Protein AF-0000000086968572 (afdb_homodimer)

Structure (mmCIF, N/CA/C/O backbone):
data_AF-0000000086968572-model_v1
#
loop_
_entity.id
_entity.type
_entity.pdbx_description
1 polymer 'Sperm-associated antigen 16 protein-like'
#
loop_
_atom_site.group_PDB
_atom_site.id
_atom_site.type_symbol
_atom_site.label_atom_id
_atom_site.label_alt_id
_atom_site.label_comp_id
_atom_site.label_asym_id
_atom_site.label_entity_id
_atom_site.label_seq_id
_atom_site.pdbx_PDB_ins_code
_atom_site.Cartn_x
_atom_site.Cartn_y
_atom_site.Cartn_z
_atom_site.occupancy
_atom_site.B_iso_or_equiv
_atom_site.auth_seq_id
_atom_site.auth_comp_id
_atom_site.auth_asym_id
_atom_site.auth_atom_id
_atom_site.pdbx_PDB_model_num
ATOM 1 N N . MET A 1 1 ? -22.203 28.219 -21.016 1 19.56 1 MET A N 1
ATOM 2 C CA . MET A 1 1 ? -21 27.391 -20.875 1 19.56 1 MET A CA 1
ATOM 3 C C . MET A 1 1 ? -20.922 26.781 -19.469 1 19.56 1 MET A C 1
ATOM 5 O O . MET A 1 1 ? -20.672 27.5 -18.5 1 19.56 1 MET A O 1
ATOM 9 N N . ASP A 1 2 ? -21.812 25.859 -19.094 1 22.19 2 ASP A N 1
ATOM 10 C CA . ASP A 1 2 ? -22.328 25.438 -17.797 1 22.19 2 ASP A CA 1
ATOM 11 C C . ASP A 1 2 ? -21.297 24.625 -17.016 1 22.19 2 ASP A C 1
ATOM 13 O O . ASP A 1 2 ? -20.953 23.516 -17.422 1 22.19 2 ASP A O 1
ATOM 17 N N . GLU A 1 3 ? -20.125 25.141 -16.688 1 24.36 3 GLU A N 1
ATOM 18 C CA . GLU A 1 3 ? -18.922 24.703 -16.016 1 24.36 3 GLU A CA 1
ATOM 19 C C . GLU A 1 3 ? -19.234 23.969 -14.719 1 24.36 3 GLU A C 1
ATOM 21 O O . GLU A 1 3 ? -19.109 24.547 -13.633 1 24.36 3 GLU A O 1
ATOM 26 N N . THR A 1 4 ? -20.297 23.188 -14.75 1 26.45 4 THR A N 1
ATOM 27 C CA . THR A 1 4 ? -20.703 22.469 -13.547 1 26.45 4 THR A CA 1
ATOM 28 C C . THR A 1 4 ? -19.609 21.516 -13.086 1 26.45 4 THR A C 1
ATOM 30 O O . THR A 1 4 ? -19.375 20.469 -13.703 1 26.45 4 THR A O 1
ATOM 33 N N . SER A 1 5 ? -18.469 22 -12.875 1 25.83 5 SER A N 1
ATOM 34 C CA . SER A 1 5 ? -17.438 21.234 -12.195 1 25.83 5 SER A CA 1
ATOM 35 C C . SER A 1 5 ? -18.016 20.469 -11 1 25.83 5 SER A C 1
ATOM 37 O O . SER A 1 5 ? -18.516 21.078 -10.055 1 25.83 5 SER A O 1
ATOM 39 N N . LYS A 1 6 ? -18.797 19.531 -11.359 1 28.5 6 LYS A N 1
ATOM 40 C CA . LYS A 1 6 ? -19.328 18.656 -10.32 1 28.5 6 LYS A CA 1
ATOM 41 C C . LYS A 1 6 ? -18.266 18.312 -9.289 1 28.5 6 LYS A C 1
ATOM 43 O O . LYS A 1 6 ? -17.359 17.516 -9.57 1 28.5 6 LYS A O 1
ATOM 48 N N . VAL A 1 7 ? -17.672 19.312 -8.781 1 30.95 7 VAL A N 1
ATOM 49 C CA . VAL A 1 7 ? -16.875 19.188 -7.574 1 30.95 7 VAL A CA 1
ATOM 50 C C . VAL A 1 7 ? -17.547 18.203 -6.617 1 30.95 7 VAL A C 1
ATOM 52 O O . VAL A 1 7 ? -18.719 18.359 -6.277 1 30.95 7 VAL A O 1
ATOM 55 N N . TRP A 1 8 ? -17.359 16.984 -6.879 1 36.44 8 TRP A N 1
ATOM 56 C CA . TRP A 1 8 ? -17.719 15.953 -5.906 1 36.44 8 TRP A CA 1
ATOM 57 C C . TRP A 1 8 ? -17.766 16.531 -4.496 1 36.44 8 TRP A C 1
ATOM 59 O O . TRP A 1 8 ? -16.797 17.141 -4.035 1 36.44 8 TRP A O 1
ATOM 69 N N . ASP A 1 9 ? -18.766 17.062 -4.109 1 38.84 9 ASP A N 1
ATOM 70 C CA . ASP A 1 9 ? -18.953 17.75 -2.836 1 38.84 9 ASP A CA 1
ATOM 71 C C . ASP A 1 9 ? -18.594 16.828 -1.665 1 38.84 9 ASP A C 1
ATOM 73 O O . ASP A 1 9 ? -19.422 16.031 -1.215 1 38.84 9 ASP A O 1
ATOM 77 N N . LEU A 1 10 ? -17.375 16.047 -1.667 1 48.03 10 LEU A N 1
ATOM 78 C CA . LEU A 1 10 ? -16.953 15.5 -0.382 1 48.03 10 LEU A CA 1
ATOM 79 C C . LEU A 1 10 ? -17.578 16.281 0.771 1 48.03 10 LEU A C 1
ATOM 81 O O . LEU A 1 10 ? -17.391 15.93 1.938 1 48.03 10 LEU A O 1
ATOM 85 N N . ASN A 1 11 ? -18.297 17.312 0.431 1 47.56 11 ASN A N 1
ATOM 86 C CA . ASN A 1 11 ? -18.984 18.172 1.383 1 47.56 11 ASN A CA 1
ATOM 87 C C . ASN A 1 11 ? -20.172 17.453 2.025 1 47.56 11 ASN A C 1
ATOM 89 O O . ASN A 1 11 ? -20.641 17.844 3.098 1 47.56 11 ASN A O 1
ATOM 93 N N . SER A 1 12 ? -20.625 16.375 1.179 1 51.5 12 SER A N 1
ATOM 94 C CA . SER A 1 12 ? -21.797 15.828 1.854 1 51.5 12 SER A CA 1
ATOM 95 C C . SER A 1 12 ? -21.391 14.891 2.992 1 51.5 12 SER A C 1
ATOM 97 O O . SER A 1 12 ? -22.188 14.609 3.883 1 51.5 12 SER A O 1
ATOM 99 N N . GLU A 1 13 ? -20.125 14.625 3.191 1 60.59 13 GLU A N 1
ATOM 100 C CA . GLU A 1 13 ? -19.609 13.766 4.25 1 60.59 13 GLU A CA 1
ATOM 101 C C . GLU A 1 13 ? -20.391 12.461 4.328 1 60.59 13 GLU A C 1
ATOM 103 O O . GLU A 1 13 ? -20.484 11.844 5.391 1 60.59 13 GLU A O 1
ATOM 108 N N . ARG A 1 14 ? -21.125 12.086 3.012 1 69.5 14 ARG A N 1
ATOM 109 C CA . ARG A 1 14 ? -22 10.922 3.115 1 69.5 14 ARG A CA 1
ATOM 110 C C . ARG A 1 14 ? -21.391 9.719 2.4 1 69.5 14 ARG A C 1
ATOM 112 O O . ARG A 1 14 ? -20.703 9.867 1.388 1 69.5 14 ARG A O 1
ATOM 119 N N . CYS A 1 15 ? -21.578 8.562 2.971 1 76.44 15 CYS A N 1
ATOM 120 C CA . CYS A 1 15 ? -21.25 7.277 2.371 1 76.44 15 CYS A CA 1
ATOM 121 C C . CYS A 1 15 ? -22.234 6.922 1.261 1 76.44 15 CYS A C 1
ATOM 123 O O . CYS A 1 15 ? -23.422 6.762 1.512 1 76.44 15 CYS A O 1
ATOM 125 N N . ARG A 1 16 ? -21.719 6.848 -0.028 1 77 16 ARG A N 1
ATOM 126 C CA . ARG A 1 16 ? -22.594 6.535 -1.16 1 77 16 ARG A CA 1
ATOM 127 C C . ARG A 1 16 ? -22.922 5.047 -1.2 1 77 16 ARG A C 1
ATOM 129 O O . ARG A 1 16 ? -24.094 4.672 -1.359 1 77 16 ARG A O 1
ATOM 136 N N . TYR A 1 17 ? -21.922 4.215 -1.126 1 81.12 17 TYR A N 1
ATOM 137 C CA . TYR A 1 17 ? -22.125 2.771 -1.177 1 81.12 17 TYR A CA 1
ATOM 138 C C . TYR A 1 17 ? -21.281 2.068 -0.117 1 81.12 17 TYR A C 1
ATOM 140 O O . TYR A 1 17 ? -20.188 2.52 0.212 1 81.12 17 TYR A O 1
ATOM 148 N N . THR A 1 18 ? -21.875 1.126 0.465 1 79.62 18 THR A N 1
ATOM 149 C CA . THR A 1 18 ? -21.141 0.123 1.217 1 79.62 18 THR A CA 1
ATOM 150 C C . THR A 1 18 ? -21.125 -1.209 0.471 1 79.62 18 THR A C 1
ATOM 152 O O . THR A 1 18 ? -22.172 -1.802 0.225 1 79.62 18 THR A O 1
ATOM 155 N N . LEU A 1 19 ? -20 -1.512 0.036 1 79.19 19 LEU A N 1
ATOM 156 C CA . LEU A 1 19 ? -19.812 -2.777 -0.666 1 79.19 19 LEU A CA 1
ATOM 157 C C . LEU A 1 19 ? -19.531 -3.908 0.318 1 79.19 19 LEU A C 1
ATOM 159 O O . LEU A 1 19 ? -18.5 -3.908 0.991 1 79.19 19 LEU A O 1
ATOM 163 N N . ARG A 1 20 ? -20.5 -4.777 0.303 1 80.56 20 ARG A N 1
ATOM 164 C CA . ARG A 1 20 ? -20.453 -5.93 1.201 1 80.56 20 ARG A CA 1
ATOM 165 C C . ARG A 1 20 ? -20.172 -7.211 0.428 1 80.56 20 ARG A C 1
ATOM 167 O O . ARG A 1 20 ? -20.688 -7.402 -0.676 1 80.56 20 ARG A O 1
ATOM 174 N N . GLY A 1 21 ? -19.219 -7.941 0.97 1 80.88 21 GLY A N 1
ATOM 175 C CA . GLY A 1 21 ? -18.906 -9.211 0.335 1 80.88 21 GLY A CA 1
ATOM 176 C C . GLY A 1 21 ? -17.828 -10 1.066 1 80.88 21 GLY A C 1
ATOM 177 O O . GLY A 1 21 ? -17.969 -11.203 1.28 1 80.88 21 GLY A O 1
ATOM 178 N N . HIS A 1 22 ? -16.844 -9.305 1.405 1 88.56 22 HIS A N 1
ATOM 179 C CA . HIS A 1 22 ? -15.812 -9.984 2.184 1 88.56 22 HIS A CA 1
ATOM 180 C C . HIS A 1 22 ? -16.328 -10.383 3.559 1 88.56 22 HIS A C 1
ATOM 182 O O . HIS A 1 22 ? -17.141 -9.664 4.156 1 88.56 22 HIS A O 1
ATOM 188 N N . LYS A 1 23 ? -15.875 -11.469 4.07 1 93.25 23 LYS A N 1
ATOM 189 C CA . LYS A 1 23 ? -16.344 -12 5.348 1 93.25 23 LYS A CA 1
ATOM 190 C C . LYS A 1 23 ? -15.336 -11.75 6.457 1 93.25 23 LYS A C 1
ATOM 192 O O . LYS A 1 23 ? -15.508 -12.211 7.582 1 93.25 23 LYS A O 1
ATOM 197 N N . ASP A 1 24 ? -14.312 -11.141 6.133 1 95.94 24 ASP A N 1
ATOM 198 C CA . ASP A 1 24 ? -13.25 -10.766 7.059 1 95.94 24 ASP A CA 1
ATOM 199 C C . ASP A 1 24 ? -12.555 -9.484 6.602 1 95.94 24 ASP A C 1
ATOM 201 O O . ASP A 1 24 ? -13.008 -8.82 5.664 1 95.94 24 ASP A O 1
ATOM 205 N N . SER A 1 25 ? -11.531 -9.062 7.25 1 95.62 25 SER A N 1
ATOM 206 C CA . SER A 1 25 ? -10.844 -7.793 7.023 1 95.62 25 SER A CA 1
ATOM 207 C C . SER A 1 25 ? -10.406 -7.652 5.566 1 95.62 25 SER A C 1
ATOM 209 O O . SER A 1 25 ? -9.969 -8.625 4.949 1 95.62 25 SER A O 1
ATOM 211 N N . VAL A 1 26 ? -10.562 -6.414 5.039 1 95.81 26 VAL A N 1
ATOM 212 C CA . VAL A 1 26 ? -9.977 -6.047 3.754 1 95.81 26 VAL A CA 1
ATOM 213 C C . VAL A 1 26 ? -8.508 -5.68 3.941 1 95.81 26 VAL A C 1
ATOM 215 O O . VAL A 1 26 ? -8.18 -4.777 4.715 1 95.81 26 VAL A O 1
ATOM 218 N N . ASN A 1 27 ? -7.613 -6.344 3.193 1 96.12 27 ASN A N 1
ATOM 219 C CA . ASN A 1 27 ? -6.184 -6.172 3.443 1 96.12 27 ASN A CA 1
ATOM 220 C C . ASN A 1 27 ? -5.535 -5.285 2.387 1 96.12 27 ASN A C 1
ATOM 222 O O . ASN A 1 27 ? -4.488 -4.68 2.635 1 96.12 27 ASN A O 1
ATOM 226 N N . SER A 1 28 ? -6.078 -5.234 1.236 1 95.31 28 SER A N 1
ATOM 227 C CA . SER A 1 28 ? -5.559 -4.344 0.2 1 95.31 28 SER A CA 1
ATOM 228 C C . SER A 1 28 ? -6.672 -3.873 -0.73 1 95.31 28 SER A C 1
ATOM 230 O O . SER A 1 28 ? -7.664 -4.578 -0.929 1 95.31 28 SER A O 1
ATOM 232 N N . ILE A 1 29 ? -6.551 -2.674 -1.286 1 94.31 29 ILE A N 1
ATOM 233 C CA . ILE A 1 29 ? -7.457 -2.07 -2.256 1 94.31 29 ILE A CA 1
ATOM 234 C C . ILE A 1 29 ? -6.652 -1.379 -3.355 1 94.31 29 ILE A C 1
ATOM 236 O O . ILE A 1 29 ? -5.633 -0.742 -3.08 1 94.31 29 ILE A O 1
ATOM 240 N N . GLU A 1 30 ? -7.109 -1.512 -4.492 1 93.25 30 GLU A N 1
ATOM 241 C CA . GLU A 1 30 ? -6.492 -0.787 -5.598 1 93.25 30 GLU A CA 1
ATOM 242 C C . GLU A 1 30 ? -7.492 -0.535 -6.723 1 93.25 30 GLU A C 1
ATOM 244 O O . GLU A 1 30 ? -8.32 -1.396 -7.027 1 93.25 30 GLU A O 1
ATOM 249 N N . PHE A 1 31 ? -7.375 0.623 -7.363 1 88.62 31 PHE A N 1
ATOM 250 C CA . PHE A 1 31 ? -8.125 0.879 -8.586 1 88.62 31 PHE A CA 1
ATOM 251 C C . PHE A 1 31 ? -7.398 0.31 -9.797 1 88.62 31 PHE A C 1
ATOM 253 O O . PHE A 1 31 ? -6.176 0.421 -9.898 1 88.62 31 PHE A O 1
ATOM 260 N N . PHE A 1 32 ? -8.188 -0.249 -10.609 1 88.12 32 PHE A N 1
ATOM 261 C CA . PHE A 1 32 ? -7.637 -0.386 -11.953 1 88.12 32 PHE A CA 1
ATOM 262 C C . PHE A 1 32 ? -7.535 0.972 -12.633 1 88.12 32 PHE A C 1
ATOM 264 O O . PHE A 1 32 ? -8.484 1.752 -12.625 1 88.12 32 PHE A O 1
ATOM 271 N N . PRO A 1 33 ? -6.332 1.258 -13.172 1 78.62 33 PRO A N 1
ATOM 272 C CA . PRO A 1 33 ? -6.129 2.6 -13.719 1 78.62 33 PRO A CA 1
ATOM 273 C C . PRO A 1 33 ? -7.195 2.986 -14.742 1 78.62 33 PRO A C 1
ATOM 275 O O . PRO A 1 33 ? -7.547 2.184 -15.609 1 78.62 33 PRO A O 1
ATOM 278 N N . TYR A 1 34 ? -7.676 4.195 -14.57 1 81.62 34 TYR A N 1
ATOM 279 C CA . TYR A 1 34 ? -8.602 4.867 -15.469 1 81.62 34 TYR A CA 1
ATOM 280 C C . TYR A 1 34 ? -9.906 4.086 -15.594 1 81.62 34 TYR A C 1
ATOM 282 O O . TYR A 1 34 ? -10.5 4.023 -16.672 1 81.62 34 TYR A O 1
ATOM 290 N N . SER A 1 35 ? -10.195 3.363 -14.68 1 85.19 35 SER A N 1
ATOM 291 C CA . SER A 1 35 ? -11.445 2.609 -14.625 1 85.19 35 SER A CA 1
ATOM 292 C C . SER A 1 35 ? -12.172 2.83 -13.305 1 85.19 35 SER A C 1
ATOM 294 O O . SER A 1 35 ? -11.695 3.584 -12.445 1 85.19 35 SER A O 1
ATOM 296 N N . ASN A 1 36 ? -13.359 2.256 -13.211 1 87.44 36 ASN A N 1
ATOM 297 C CA . ASN A 1 36 ? -14.125 2.293 -11.969 1 87.44 36 ASN A CA 1
ATOM 298 C C . ASN A 1 36 ? -14.109 0.943 -11.258 1 87.44 36 ASN A C 1
ATOM 300 O O . ASN A 1 36 ? -14.992 0.653 -10.453 1 87.44 36 ASN A O 1
ATOM 304 N N . ILE A 1 37 ? -13.133 0.173 -11.625 1 92.06 37 ILE A N 1
ATOM 305 C CA . ILE A 1 37 ? -13.023 -1.162 -11.047 1 92.06 37 ILE A CA 1
ATOM 306 C C . ILE A 1 37 ? -12.039 -1.14 -9.875 1 92.06 37 ILE A C 1
ATOM 308 O O . ILE A 1 37 ? -10.945 -0.579 -9.984 1 92.06 37 ILE A O 1
ATOM 312 N N . ILE A 1 38 ? -12.484 -1.74 -8.781 1 93.06 38 ILE A N 1
ATOM 313 C CA . ILE A 1 38 ? -11.68 -1.836 -7.57 1 93.06 38 ILE A CA 1
ATOM 314 C C . ILE A 1 38 ? -11.328 -3.297 -7.301 1 93.06 38 ILE A C 1
ATOM 316 O O . ILE A 1 38 ? -12.188 -4.176 -7.379 1 93.06 38 ILE A O 1
ATOM 320 N N . LEU A 1 39 ? -10.07 -3.527 -7.051 1 95.81 39 LEU A N 1
ATOM 321 C CA . LEU A 1 39 ? -9.609 -4.836 -6.602 1 95.81 39 LEU A CA 1
ATOM 322 C C . LEU A 1 39 ? -9.344 -4.84 -5.102 1 95.81 39 LEU A C 1
ATOM 324 O O . LEU A 1 39 ? -8.703 -3.924 -4.574 1 95.81 39 LEU A O 1
ATOM 328 N N . THR A 1 40 ? -9.875 -5.832 -4.43 1 96.44 40 THR A N 1
ATOM 329 C CA . THR A 1 40 ? -9.617 -5.973 -3 1 96.44 40 THR A CA 1
ATOM 330 C C . THR A 1 40 ? -9.133 -7.379 -2.67 1 96.44 40 THR A C 1
ATOM 332 O O . THR A 1 40 ? -9.492 -8.344 -3.35 1 96.44 40 THR A O 1
ATOM 335 N N . SER A 1 41 ? -8.297 -7.492 -1.714 1 97.56 41 SER A N 1
ATOM 336 C CA . SER A 1 41 ? -7.934 -8.758 -1.078 1 97.56 41 SER A CA 1
ATOM 337 C C . SER A 1 41 ? -8.383 -8.789 0.378 1 97.56 41 SER A C 1
ATOM 339 O O . SER A 1 41 ? -8.5 -7.742 1.022 1 97.56 41 SER A O 1
ATOM 341 N N . SER A 1 42 ? -8.57 -10.008 0.9 1 97.44 42 SER A N 1
ATOM 342 C CA . SER A 1 42 ? -9.18 -10.086 2.227 1 97.44 42 SER A CA 1
ATOM 343 C C . SER A 1 42 ? -8.625 -11.266 3.018 1 97.44 42 SER A C 1
ATOM 345 O O . SER A 1 42 ? -8.141 -12.242 2.436 1 97.44 42 SER A O 1
ATOM 347 N N . ALA A 1 43 ? -8.812 -11.109 4.305 1 97.81 43 ALA A N 1
ATOM 348 C CA . ALA A 1 43 ? -8.469 -12.188 5.227 1 97.81 43 ALA A CA 1
ATOM 349 C C . ALA A 1 43 ? -9.43 -13.367 5.078 1 97.81 43 ALA A C 1
ATOM 351 O O . ALA A 1 43 ? -9.172 -14.461 5.586 1 97.81 43 ALA A O 1
ATOM 352 N N . ASP A 1 44 ? -10.477 -13.203 4.355 1 96.94 44 ASP A N 1
ATOM 353 C CA . ASP A 1 44 ? -11.43 -14.289 4.152 1 96.94 44 ASP A CA 1
ATOM 354 C C . ASP A 1 44 ? -10.977 -15.219 3.025 1 96.94 44 ASP A C 1
ATOM 356 O O . ASP A 1 44 ? -11.75 -16.047 2.547 1 96.94 44 ASP A O 1
ATOM 360 N N . LYS A 1 45 ? -9.836 -14.977 2.541 1 97.56 45 LYS A N 1
ATOM 361 C CA . LYS A 1 45 ? -9.156 -15.852 1.589 1 97.56 45 LYS A CA 1
ATOM 362 C C . LYS A 1 45 ? -9.602 -15.562 0.159 1 97.56 45 LYS A C 1
ATOM 364 O O . LYS A 1 45 ? -9.312 -16.328 -0.758 1 97.56 45 LYS A O 1
ATOM 369 N N . THR A 1 46 ? -10.297 -14.43 -0.02 1 96.44 46 THR A N 1
ATOM 370 C CA . THR A 1 46 ? -10.797 -14.156 -1.362 1 96.44 46 THR A CA 1
ATOM 371 C C . THR A 1 46 ? -10.273 -12.812 -1.869 1 96.44 46 THR A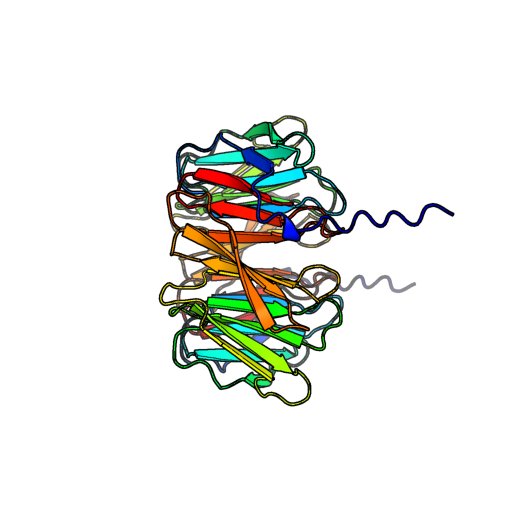 C 1
ATOM 373 O O . THR A 1 46 ? -9.781 -12 -1.087 1 96.44 46 THR A O 1
ATOM 376 N N . LEU A 1 47 ? -10.336 -12.695 -3.182 1 97.31 47 LEU A N 1
ATOM 377 C CA . LEU A 1 47 ? -10.258 -11.414 -3.873 1 97.31 47 LEU A CA 1
ATOM 378 C C . LEU A 1 47 ? -11.609 -11.047 -4.48 1 97.31 47 LEU A C 1
ATOM 380 O O . LEU A 1 47 ? -12.398 -11.922 -4.82 1 97.31 47 LEU A O 1
ATOM 384 N N . SER A 1 48 ? -11.789 -9.773 -4.668 1 96.19 48 SER A N 1
ATOM 385 C CA . SER A 1 48 ? -13.016 -9.352 -5.328 1 96.19 48 SER A CA 1
ATOM 386 C C . SER A 1 48 ? -12.773 -8.148 -6.23 1 96.19 48 SER A C 1
ATOM 388 O O . SER A 1 48 ? -11.938 -7.297 -5.926 1 96.19 48 SER A O 1
ATOM 390 N N . LEU A 1 49 ? -13.492 -8.133 -7.293 1 95.25 49 LEU A N 1
ATOM 391 C CA . LEU A 1 49 ? -13.625 -6.965 -8.156 1 95.25 49 LEU A CA 1
ATOM 392 C C . LEU A 1 49 ? -14.961 -6.266 -7.918 1 95.25 49 LEU A C 1
ATOM 394 O O . LEU A 1 49 ? -16.016 -6.91 -7.891 1 95.25 49 LEU A O 1
ATOM 398 N N . TRP A 1 50 ? -14.844 -4.965 -7.801 1 92.75 50 TRP A N 1
ATOM 399 C CA . TRP A 1 50 ? -16.031 -4.152 -7.547 1 92.75 50 TRP A CA 1
ATOM 400 C C . TRP A 1 50 ? -16.172 -3.053 -8.594 1 92.75 50 TRP A C 1
ATOM 402 O O . TRP A 1 50 ? -15.172 -2.525 -9.094 1 92.75 50 TRP A O 1
ATOM 412 N N . ASP A 1 51 ? -17.406 -2.715 -8.922 1 90 51 ASP A N 1
ATOM 413 C CA . ASP A 1 51 ? -17.703 -1.54 -9.734 1 90 51 ASP A CA 1
ATOM 414 C C . ASP A 1 51 ? -18.078 -0.348 -8.859 1 90 51 ASP A C 1
ATOM 416 O O . ASP A 1 51 ? -19.156 -0.336 -8.242 1 90 51 ASP A O 1
ATOM 420 N N . ALA A 1 52 ? -17.266 0.637 -8.82 1 85.75 52 ALA A N 1
ATOM 421 C CA . ALA A 1 52 ? -17.438 1.777 -7.926 1 85.75 52 ALA A CA 1
ATOM 422 C C . ALA A 1 52 ? -18.656 2.611 -8.328 1 85.75 52 ALA A C 1
ATOM 424 O O . ALA A 1 52 ? -19.203 3.355 -7.512 1 85.75 52 ALA A O 1
ATOM 425 N N . ARG A 1 53 ? -19.078 2.551 -9.578 1 83.12 53 ARG A N 1
ATOM 426 C CA . ARG A 1 53 ? -20.203 3.334 -10.062 1 83.12 53 ARG A CA 1
ATOM 427 C C . ARG A 1 53 ? -21.531 2.762 -9.547 1 83.12 53 ARG A C 1
ATOM 429 O O . ARG A 1 53 ? -22.438 3.51 -9.211 1 83.12 53 ARG A O 1
ATOM 436 N N . THR A 1 54 ? -21.531 1.445 -9.445 1 84.88 54 THR A N 1
ATOM 437 C CA . THR A 1 54 ? -22.797 0.795 -9.078 1 84.88 54 THR A CA 1
ATOM 438 C C . THR A 1 54 ? -22.75 0.319 -7.633 1 84.88 54 THR A C 1
ATOM 440 O O . THR A 1 54 ? -23.797 0.024 -7.043 1 84.88 54 THR A O 1
ATOM 443 N N . GLY A 1 55 ? -21.562 0.193 -7.098 1 82.81 55 GLY A N 1
ATOM 444 C CA . GLY A 1 55 ? -21.422 -0.327 -5.746 1 82.81 55 GLY A CA 1
ATOM 445 C C . GLY A 1 55 ? -21.641 -1.827 -5.66 1 82.81 55 GLY A C 1
ATOM 446 O O . GLY A 1 55 ? -21.953 -2.352 -4.59 1 82.81 55 GLY A O 1
ATOM 447 N N . LEU A 1 56 ? -21.438 -2.484 -6.75 1 87.44 56 LEU A N 1
ATOM 448 C CA . LEU A 1 56 ? -21.688 -3.92 -6.773 1 87.44 56 LEU A CA 1
ATOM 449 C C . LEU A 1 56 ? -20.391 -4.695 -6.953 1 87.44 56 LEU A C 1
ATOM 451 O O . LEU A 1 56 ? -19.453 -4.203 -7.578 1 87.44 56 LEU A O 1
ATOM 455 N N . CYS A 1 57 ? -20.438 -5.871 -6.359 1 90.5 57 CYS A N 1
ATOM 456 C CA . CYS A 1 57 ? -19.344 -6.809 -6.594 1 90.5 57 CYS A CA 1
ATOM 457 C C . CYS A 1 57 ? -19.469 -7.445 -7.973 1 90.5 57 CYS A C 1
ATOM 459 O O . CYS A 1 57 ? -20.484 -8.078 -8.281 1 90.5 57 CYS A O 1
ATOM 461 N N . ALA A 1 58 ? -18.5 -7.25 -8.781 1 91.69 58 ALA A N 1
ATOM 462 C CA . ALA A 1 58 ? -18.531 -7.785 -10.141 1 91.69 58 ALA A CA 1
ATOM 463 C C . ALA A 1 58 ? -18.078 -9.242 -10.164 1 91.69 58 ALA A C 1
ATOM 465 O O . ALA A 1 58 ? -18.594 -10.047 -10.938 1 91.69 58 ALA A O 1
ATOM 466 N N . GLN A 1 59 ? -17.109 -9.578 -9.391 1 94.06 59 GLN A N 1
ATOM 467 C CA . GLN A 1 59 ? -16.516 -10.914 -9.406 1 94.06 59 GLN A CA 1
ATOM 468 C C . GLN A 1 59 ? -15.75 -11.188 -8.109 1 94.06 59 GLN A C 1
ATOM 470 O O . GLN A 1 59 ? -15.117 -10.289 -7.555 1 94.06 59 GLN A O 1
ATOM 475 N N . THR A 1 60 ? -15.836 -12.406 -7.652 1 94.69 60 THR A N 1
ATOM 476 C CA . THR A 1 60 ? -15.031 -12.859 -6.527 1 94.69 60 THR A CA 1
ATOM 477 C C . THR A 1 60 ? -14.164 -14.055 -6.93 1 94.69 60 THR A C 1
ATOM 479 O O . THR A 1 60 ? -14.625 -14.953 -7.633 1 94.69 60 THR A O 1
ATOM 482 N N . PHE A 1 61 ? -12.961 -14.055 -6.52 1 96.12 61 PHE A N 1
ATOM 483 C CA . PHE A 1 61 ? -12 -15.109 -6.828 1 96.12 61 PHE A CA 1
ATOM 484 C C . PHE A 1 61 ? -11.773 -16 -5.613 1 96.12 61 PHE A C 1
ATOM 486 O O . PHE A 1 61 ? -11.297 -15.539 -4.574 1 96.12 61 PHE A O 1
ATOM 493 N N . TYR A 1 62 ? -12.008 -17.266 -5.863 1 95.31 62 TYR A N 1
ATOM 494 C CA . TYR A 1 62 ? -11.797 -18.281 -4.836 1 95.31 62 TYR A CA 1
ATOM 495 C C . TYR A 1 62 ? -10.602 -19.172 -5.176 1 95.31 62 TYR A C 1
ATOM 497 O O . TYR A 1 62 ? -10.398 -19.531 -6.336 1 95.31 62 TYR A O 1
ATOM 505 N N . GLY A 1 63 ? -9.82 -19.438 -4.125 1 94.62 63 GLY A N 1
ATOM 506 C CA . GLY A 1 63 ? -8.711 -20.344 -4.406 1 94.62 63 GLY A CA 1
ATOM 507 C C . GLY A 1 63 ? -7.66 -20.359 -3.316 1 94.62 63 GLY A C 1
ATOM 508 O O . GLY A 1 63 ? -7.074 -21.406 -3.027 1 94.62 63 GLY A O 1
ATOM 509 N N . HIS A 1 64 ? -7.383 -19.188 -2.744 1 96.94 64 HIS A N 1
ATOM 510 C CA . HIS A 1 64 ? -6.461 -19.172 -1.617 1 96.94 64 HIS A CA 1
ATOM 511 C C . HIS A 1 64 ? -7.012 -19.953 -0.434 1 96.94 64 HIS A C 1
ATOM 513 O O . HIS A 1 64 ? -8.219 -19.922 -0.174 1 96.94 64 HIS A O 1
ATOM 519 N N . LEU A 1 65 ? -6.199 -20.625 0.282 1 96.56 65 LEU A N 1
ATOM 520 C CA . LEU A 1 65 ? -6.602 -21.406 1.447 1 96.56 65 LEU A CA 1
ATOM 521 C C . LEU A 1 65 ? -6.293 -20.656 2.738 1 96.56 65 LEU A C 1
ATOM 523 O O . LEU A 1 65 ? -6.684 -21.094 3.824 1 96.56 65 LEU A O 1
ATOM 527 N N . HIS A 1 66 ? -5.594 -19.562 2.625 1 97.75 66 HIS A N 1
ATOM 528 C CA . HIS A 1 66 ? -5.242 -18.719 3.754 1 97.75 66 HIS A CA 1
ATOM 529 C C . HIS A 1 66 ? -5.512 -17.25 3.439 1 97.75 66 HIS A C 1
ATOM 531 O O . HIS A 1 66 ? -5.938 -16.906 2.33 1 97.75 66 HIS A O 1
ATOM 537 N N . SER A 1 67 ? -5.355 -16.422 4.465 1 98.06 67 SER A N 1
ATOM 538 C CA . SER A 1 67 ? -5.621 -15 4.328 1 98.06 67 SER A CA 1
ATOM 539 C C . SER A 1 67 ? -4.848 -14.398 3.158 1 98.06 67 SER A C 1
ATOM 541 O O . SER A 1 67 ? -3.631 -14.57 3.059 1 98.06 67 SER A O 1
ATOM 543 N N . CYS A 1 68 ? -5.574 -13.656 2.305 1 98.12 68 CYS A N 1
ATOM 544 C CA . CYS A 1 68 ? -4.922 -12.922 1.226 1 98.12 68 CYS A CA 1
ATOM 545 C C . CYS A 1 68 ? -4.375 -11.586 1.724 1 98.12 68 CYS A C 1
ATOM 547 O O . CYS A 1 68 ? -5.133 -10.75 2.215 1 98.12 68 CYS A O 1
ATOM 549 N N . ASN A 1 69 ? -3.1 -11.406 1.541 1 98.06 69 ASN A N 1
ATOM 550 C CA . ASN A 1 69 ? -2.465 -10.219 2.098 1 98.06 69 ASN A CA 1
ATOM 551 C C . ASN A 1 69 ? -2.439 -9.07 1.09 1 98.06 69 ASN A C 1
ATOM 553 O O . ASN A 1 69 ? -2.572 -7.906 1.466 1 98.06 69 ASN A O 1
ATOM 557 N N . HIS A 1 70 ? -2.248 -9.43 -0.125 1 98.25 70 HIS A N 1
ATOM 558 C CA . HIS A 1 70 ? -2.129 -8.375 -1.133 1 98.25 70 HIS A CA 1
ATOM 559 C C . HIS A 1 70 ? -2.465 -8.906 -2.521 1 98.25 70 HIS A C 1
ATOM 561 O O . HIS A 1 70 ? -2.24 -10.086 -2.812 1 98.25 70 HIS A O 1
ATOM 567 N N . ALA A 1 71 ? -2.979 -8.047 -3.363 1 98.06 71 ALA A N 1
ATOM 568 C CA . ALA A 1 71 ? -3.256 -8.336 -4.77 1 98.06 71 ALA A CA 1
ATOM 569 C C . ALA A 1 71 ? -3.1 -7.09 -5.629 1 98.06 71 ALA A C 1
ATOM 571 O O . ALA A 1 71 ? -3.336 -5.973 -5.16 1 98.06 71 ALA A O 1
ATOM 572 N N . THR A 1 72 ? -2.695 -7.309 -6.82 1 97.5 72 THR A N 1
ATOM 573 C CA . THR A 1 72 ? -2.564 -6.18 -7.73 1 97.5 72 THR A CA 1
ATOM 574 C C . THR A 1 72 ? -2.779 -6.621 -9.18 1 97.5 72 THR A C 1
ATOM 576 O O . THR A 1 72 ? -2.639 -7.801 -9.5 1 97.5 72 THR A O 1
ATOM 579 N N . PHE A 1 73 ? -3.039 -5.617 -10.023 1 95.94 73 PHE A N 1
ATOM 580 C CA . PHE A 1 73 ? -3.207 -5.828 -11.461 1 95.94 73 PHE A CA 1
ATOM 581 C C . PHE A 1 73 ? -1.869 -5.719 -12.18 1 95.94 73 PHE A C 1
ATOM 583 O O . PHE A 1 73 ? -1.002 -4.941 -11.773 1 95.94 73 PHE A O 1
ATOM 590 N N . ASN A 1 74 ? -1.852 -6.465 -13.273 1 94.94 74 ASN A N 1
ATOM 591 C CA . ASN A 1 74 ? -0.825 -6.055 -14.227 1 94.94 74 ASN A CA 1
ATOM 592 C C . ASN A 1 74 ? -1.261 -4.828 -15.023 1 94.94 74 ASN A C 1
ATOM 594 O O . ASN A 1 74 ? -2.418 -4.414 -14.945 1 94.94 74 ASN A O 1
ATOM 598 N N . MET A 1 75 ? -0.351 -4.266 -15.75 1 91.38 75 MET A N 1
ATOM 599 C CA . MET A 1 75 ? -0.617 -3.008 -16.438 1 91.38 75 MET A CA 1
ATOM 600 C C . MET A 1 75 ? -1.707 -3.182 -17.484 1 91.38 75 MET A C 1
ATOM 602 O O . MET A 1 75 ? -2.51 -2.273 -17.719 1 91.38 75 MET A O 1
ATOM 606 N N . LYS A 1 76 ? -1.776 -4.324 -18.109 1 91.81 76 LYS A N 1
ATOM 607 C CA . LYS A 1 76 ? -2.762 -4.602 -19.156 1 91.81 76 LYS A CA 1
ATOM 608 C C . LYS A 1 76 ? -4.16 -4.746 -18.562 1 91.81 76 LYS A C 1
ATOM 610 O O . LYS A 1 76 ? -5.156 -4.605 -19.281 1 91.81 76 LYS A O 1
ATOM 615 N N . GLY A 1 77 ? -4.242 -5.109 -17.391 1 92.75 77 GLY A N 1
ATOM 616 C CA . GLY A 1 77 ? -5.52 -5.211 -16.703 1 92.75 77 GLY A CA 1
ATOM 617 C C . GLY A 1 77 ? -6.227 -6.535 -16.953 1 92.75 77 GLY A C 1
ATOM 618 O O . GLY A 1 77 ? -7.434 -6.648 -16.734 1 92.75 77 GLY A O 1
ATOM 619 N N . ASP A 1 78 ? -5.516 -7.477 -17.391 1 93.69 78 ASP A N 1
ATOM 620 C CA . ASP A 1 78 ? -6.16 -8.75 -17.703 1 93.69 78 ASP A CA 1
ATOM 621 C C . ASP A 1 78 ? -5.738 -9.828 -16.719 1 93.69 78 ASP A C 1
ATOM 623 O O . ASP A 1 78 ? -6.281 -10.938 -16.734 1 93.69 78 ASP A O 1
ATOM 627 N N . THR A 1 79 ? -4.711 -9.562 -15.875 1 95.56 79 THR A N 1
ATOM 628 C CA . THR A 1 79 ? -4.191 -10.531 -14.914 1 95.56 79 THR A CA 1
ATOM 629 C C . THR A 1 79 ? -4.035 -9.891 -13.539 1 95.56 79 THR A C 1
ATOM 631 O O . THR A 1 79 ? -3.625 -8.734 -13.422 1 95.56 79 THR A O 1
ATOM 634 N N . ILE A 1 80 ? -4.383 -10.648 -12.508 1 97 80 ILE A N 1
ATOM 635 C CA . ILE A 1 80 ? -4.152 -10.281 -11.109 1 97 80 ILE A CA 1
ATOM 636 C C . ILE A 1 80 ? -3.141 -11.242 -10.484 1 97 80 ILE A C 1
ATOM 638 O O . ILE A 1 80 ? -3.152 -12.438 -10.773 1 97 80 ILE A O 1
ATOM 642 N N . VAL A 1 81 ? -2.246 -10.727 -9.688 1 97.75 81 VAL A N 1
ATOM 643 C CA . VAL A 1 81 ? -1.421 -11.57 -8.828 1 97.75 81 VAL A CA 1
ATOM 644 C C . VAL A 1 81 ? -1.784 -11.328 -7.367 1 97.75 81 VAL A C 1
ATOM 646 O O . VAL A 1 81 ? -2.105 -10.203 -6.98 1 97.75 81 VAL A O 1
ATOM 649 N N . SER A 1 82 ? -1.798 -12.336 -6.613 1 98.12 82 SER A N 1
ATOM 650 C CA . SER A 1 82 ? -2.072 -12.242 -5.184 1 98.12 82 SER A CA 1
ATOM 651 C C . SER A 1 82 ? -1.116 -13.117 -4.379 1 98.12 82 SER A C 1
ATOM 653 O O . SER A 1 82 ? -0.557 -14.078 -4.906 1 98.12 82 SER A O 1
ATOM 655 N N . CYS A 1 83 ? -0.899 -12.711 -3.137 1 98.19 83 CYS A N 1
ATOM 656 C CA . CYS A 1 83 ? -0.135 -13.516 -2.188 1 98.19 83 CYS A CA 1
ATOM 657 C C . CYS A 1 83 ? -0.894 -13.672 -0.875 1 98.19 83 CYS A C 1
ATOM 659 O O . CYS A 1 83 ? -1.781 -12.883 -0.564 1 98.19 83 CYS A O 1
ATOM 661 N N . ASP A 1 84 ? -0.536 -14.727 -0.189 1 98.19 84 ASP A N 1
ATOM 662 C CA . ASP A 1 84 ? -1.295 -14.977 1.033 1 98.19 84 ASP A CA 1
ATOM 663 C C . ASP A 1 84 ? -0.363 -15.203 2.221 1 98.19 84 ASP A C 1
ATOM 665 O O . ASP A 1 84 ? 0.852 -15.039 2.105 1 98.19 84 ASP A O 1
ATOM 669 N N . SER A 1 85 ? -0.914 -15.492 3.389 1 98.06 85 SER A N 1
ATOM 670 C CA . SER A 1 85 ? -0.208 -15.547 4.664 1 98.06 85 SER A CA 1
ATOM 671 C C . SER A 1 85 ? 0.64 -16.812 4.773 1 98.06 85 SER A C 1
ATOM 673 O O . SER A 1 85 ? 1.367 -17 5.75 1 98.06 85 SER A O 1
ATOM 675 N N . TYR A 1 86 ? 0.676 -17.656 3.762 1 96.88 86 TYR A N 1
ATOM 676 C CA . TYR A 1 86 ? 1.521 -18.844 3.75 1 96.88 86 TYR A CA 1
ATOM 677 C C . TYR A 1 86 ? 2.496 -18.812 2.58 1 96.88 86 TYR A C 1
ATOM 679 O O . TYR A 1 86 ? 3.168 -19.812 2.293 1 96.88 86 TYR A O 1
ATOM 687 N N . GLY A 1 87 ? 2.473 -17.703 1.897 1 96.25 87 GLY A N 1
ATOM 688 C CA . GLY A 1 87 ? 3.477 -17.484 0.867 1 96.25 87 GLY A CA 1
ATOM 689 C C . GLY A 1 87 ? 3.078 -18.062 -0.481 1 96.25 87 GLY A C 1
ATOM 690 O O . GLY A 1 87 ? 3.926 -18.25 -1.355 1 96.25 87 GLY A O 1
ATOM 691 N N . VAL A 1 88 ? 1.795 -18.391 -0.627 1 96.62 88 VAL A N 1
ATOM 692 C CA . VAL A 1 88 ? 1.314 -18.891 -1.911 1 96.62 88 VAL A CA 1
ATOM 693 C C . VAL A 1 88 ? 0.984 -17.719 -2.832 1 96.62 88 VAL A C 1
ATOM 695 O O . VAL A 1 88 ? 0.287 -16.781 -2.43 1 96.62 88 VAL A O 1
ATOM 698 N N . LEU A 1 89 ? 1.505 -17.875 -4.02 1 96.88 89 LEU A N 1
ATOM 699 C CA . LEU A 1 89 ? 1.205 -16.906 -5.074 1 96.88 89 LEU A CA 1
ATOM 700 C C . LEU A 1 89 ? 0.193 -17.484 -6.059 1 96.88 89 LEU A C 1
ATOM 702 O O . LEU A 1 89 ? 0.289 -18.641 -6.445 1 96.88 89 LEU A O 1
ATOM 706 N N . LYS A 1 90 ? -0.749 -16.625 -6.41 1 96.88 90 LYS A N 1
ATOM 707 C CA . LYS A 1 90 ? -1.683 -17.047 -7.453 1 96.88 90 LYS A CA 1
ATOM 708 C C . LYS A 1 90 ? -1.815 -15.969 -8.531 1 96.88 90 LYS A C 1
ATOM 710 O O . LYS A 1 90 ? -1.847 -14.773 -8.219 1 96.88 90 LYS A O 1
ATOM 715 N N . LEU A 1 91 ? -1.843 -16.484 -9.703 1 96.69 91 LEU A N 1
ATOM 716 C CA . LEU A 1 91 ? -2.18 -15.648 -10.852 1 96.69 91 LEU A CA 1
ATOM 717 C C . LEU A 1 91 ? -3.6 -15.938 -11.328 1 96.69 91 LEU A C 1
ATOM 719 O O . LEU A 1 91 ? -3.984 -17.094 -11.492 1 96.69 91 LEU A O 1
ATOM 723 N N . TRP A 1 92 ? -4.277 -14.867 -11.547 1 96.56 92 TRP A N 1
ATOM 724 C CA . TRP A 1 92 ? -5.68 -15 -11.914 1 96.56 92 TRP A CA 1
ATOM 725 C C . TRP A 1 92 ? -5.945 -14.391 -13.281 1 96.56 92 TRP A C 1
ATOM 727 O O . TRP A 1 92 ? -5.496 -13.273 -13.57 1 96.56 92 TRP A O 1
ATOM 737 N N . ASP A 1 93 ? -6.664 -15.148 -14.078 1 94.31 93 ASP A N 1
ATOM 738 C CA . ASP A 1 93 ? -7.258 -14.562 -15.273 1 94.31 93 ASP A CA 1
ATOM 739 C C . ASP A 1 93 ? -8.539 -13.805 -14.945 1 94.31 93 ASP A C 1
ATOM 741 O O . ASP A 1 93 ? -9.508 -14.391 -14.453 1 94.31 93 ASP A O 1
ATOM 745 N N . ILE A 1 94 ? -8.555 -12.562 -15.211 1 93.5 94 ILE A N 1
ATOM 746 C CA . ILE A 1 94 ? -9.664 -11.719 -14.781 1 93.5 94 ILE A CA 1
ATOM 747 C C . ILE A 1 94 ? -10.953 -12.148 -15.484 1 93.5 94 ILE A C 1
ATOM 749 O O . ILE A 1 94 ? -12.016 -12.195 -14.875 1 93.5 94 ILE A O 1
ATOM 753 N N . ARG A 1 95 ? -10.891 -12.461 -16.703 1 90.31 95 ARG A N 1
ATOM 754 C CA . ARG A 1 95 ? -12.07 -12.828 -17.484 1 90.31 95 ARG A CA 1
ATOM 755 C C . ARG A 1 95 ? -12.617 -14.18 -17.047 1 90.31 95 ARG A C 1
ATOM 757 O O . ARG A 1 95 ? -13.836 -14.359 -16.922 1 90.31 95 ARG A O 1
ATOM 764 N N . ARG A 1 96 ? -11.75 -15.125 -16.75 1 89.38 96 ARG A N 1
ATOM 765 C CA . ARG A 1 96 ? -12.18 -16.484 -16.422 1 89.38 96 ARG A CA 1
ATOM 766 C C . ARG A 1 96 ? -12.531 -16.578 -14.938 1 89.38 96 ARG A C 1
ATOM 768 O O . ARG A 1 96 ? -13.336 -17.438 -14.547 1 89.38 96 ARG A O 1
ATOM 775 N N . GLY A 1 97 ? -11.961 -15.828 -14.117 1 85.94 97 GLY A N 1
ATOM 776 C CA . GLY A 1 97 ? -12.25 -15.812 -12.688 1 85.94 97 GLY A CA 1
ATOM 777 C C . GLY A 1 97 ? -11.633 -16.984 -11.938 1 85.94 97 GLY A C 1
ATOM 778 O O . GLY A 1 97 ? -12.102 -17.344 -10.859 1 85.94 97 GLY A O 1
ATOM 779 N N . VAL A 1 98 ? -10.633 -17.641 -12.539 1 85.38 98 VAL A N 1
ATOM 780 C CA . VAL A 1 98 ? -9.984 -18.781 -11.914 1 85.38 98 VAL A CA 1
ATOM 781 C C . VAL A 1 98 ? -8.469 -18.578 -11.898 1 85.38 98 VAL A C 1
ATOM 783 O O . VAL A 1 98 ? -7.938 -17.812 -12.711 1 85.38 98 VAL A O 1
ATOM 786 N N . PRO A 1 99 ? -7.867 -19.266 -10.945 1 86.88 99 PRO A N 1
ATOM 787 C CA . PRO A 1 99 ? -6.406 -19.156 -10.945 1 86.88 99 PRO A CA 1
ATOM 788 C C . PRO A 1 99 ? -5.77 -19.844 -12.156 1 86.88 99 PRO A C 1
ATOM 790 O O . PRO A 1 99 ? -6.145 -20.969 -12.508 1 86.88 99 PRO A O 1
ATOM 793 N N . MET A 1 100 ? -4.895 -19.094 -12.75 1 85.69 100 MET A N 1
ATOM 794 C CA . MET A 1 100 ? -4.102 -19.625 -13.852 1 85.69 100 MET A CA 1
ATOM 795 C C . MET A 1 100 ? -2.928 -20.453 -13.32 1 85.69 100 MET A C 1
ATOM 797 O O . MET A 1 100 ? -2.627 -21.516 -13.836 1 85.69 100 MET A O 1
ATOM 801 N N . ILE A 1 101 ? -2.287 -19.922 -12.32 1 89.31 101 ILE A N 1
ATOM 802 C CA . ILE A 1 101 ? -1.09 -20.516 -11.742 1 89.31 101 ILE A CA 1
ATOM 803 C C . ILE A 1 101 ? -1.118 -20.359 -10.227 1 89.31 101 ILE A C 1
ATOM 805 O O . ILE A 1 101 ? -1.648 -19.375 -9.703 1 89.31 101 ILE A O 1
ATOM 809 N N . SER A 1 102 ? -0.704 -21.391 -9.555 1 93 102 SER A N 1
ATOM 810 C CA . SER A 1 102 ? -0.442 -21.391 -8.117 1 93 102 SER A CA 1
ATOM 811 C C . SER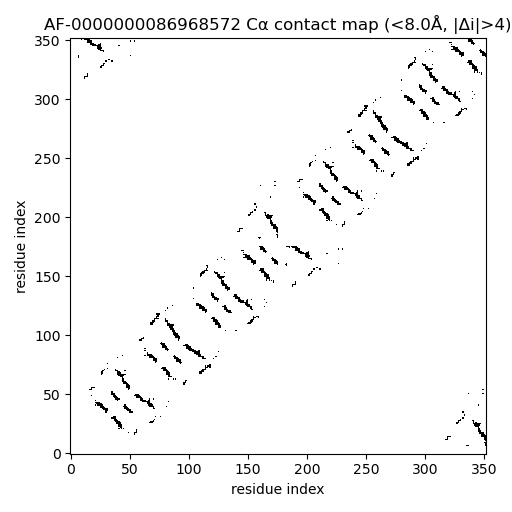 A 1 102 ? 1 -21.781 -7.816 1 93 102 SER A C 1
ATOM 813 O O . SER A 1 102 ? 1.449 -22.859 -8.211 1 93 102 SER A O 1
ATOM 815 N N . ILE A 1 103 ? 1.687 -20.906 -7.207 1 93.12 103 ILE A N 1
ATOM 816 C CA . ILE A 1 103 ? 3.096 -21.141 -6.91 1 93.12 103 ILE A CA 1
ATOM 817 C C . ILE A 1 103 ? 3.314 -21.141 -5.398 1 93.12 103 ILE A C 1
ATOM 819 O O . ILE A 1 103 ? 2.918 -20.203 -4.711 1 93.12 103 ILE A O 1
ATOM 823 N N . ASP A 1 104 ? 3.906 -22.125 -4.91 1 93.12 104 ASP A N 1
ATOM 824 C CA . ASP A 1 104 ? 4.301 -22.172 -3.506 1 93.12 104 ASP A CA 1
ATOM 825 C C . ASP A 1 104 ? 5.66 -21.516 -3.293 1 93.12 104 ASP A C 1
ATOM 827 O O . ASP A 1 104 ? 6.699 -22.109 -3.582 1 93.12 104 ASP A O 1
ATOM 831 N N . ALA A 1 105 ? 5.723 -20.328 -2.949 1 84.94 105 ALA A N 1
ATOM 832 C CA . ALA A 1 105 ? 6.953 -19.578 -2.697 1 84.94 105 ALA A CA 1
ATOM 833 C C . ALA A 1 105 ? 7.375 -19.703 -1.234 1 84.94 105 ALA A C 1
ATOM 835 O O . ALA A 1 105 ? 8.289 -19 -0.791 1 84.94 105 ALA A O 1
ATOM 836 N N . GLY A 1 106 ? 7.074 -20.891 -0.419 1 75.62 106 GLY A N 1
ATOM 837 C CA . GLY A 1 106 ? 7.551 -21.141 0.935 1 75.62 106 GLY A CA 1
ATOM 838 C C . GLY A 1 106 ? 6.441 -21.109 1.971 1 75.62 106 GLY A C 1
ATOM 839 O O . GLY A 1 106 ? 5.266 -20.969 1.626 1 75.62 106 GLY A O 1
ATOM 840 N N . PRO A 1 107 ? 7.199 -21 3.188 1 89.62 107 PRO A N 1
ATOM 841 C CA . PRO A 1 107 ? 6.059 -21.109 4.098 1 89.62 107 PRO A CA 1
ATOM 842 C C . PRO A 1 107 ? 5.734 -19.797 4.809 1 89.62 107 PRO A C 1
ATOM 844 O O . PRO A 1 107 ? 4.828 -19.75 5.645 1 89.62 107 PRO A O 1
ATOM 847 N N . HIS A 1 108 ? 6.504 -18.828 4.441 1 96.44 108 HIS A N 1
ATOM 848 C CA . HIS A 1 108 ? 6.312 -17.578 5.16 1 96.44 108 HIS A CA 1
ATOM 849 C C . HIS A 1 108 ? 5.379 -16.641 4.402 1 96.44 108 HIS A C 1
ATOM 851 O O . HIS A 1 108 ? 5.281 -16.719 3.174 1 96.44 108 HIS A O 1
ATOM 857 N N . PRO A 1 109 ? 4.719 -15.781 5.164 1 97.88 109 PRO A N 1
ATOM 858 C CA . PRO A 1 109 ? 3.76 -14.867 4.539 1 97.88 109 PRO A CA 1
ATOM 859 C C . PRO A 1 109 ? 4.387 -14.016 3.436 1 97.88 109 PRO A C 1
ATOM 861 O O . PRO A 1 109 ? 5.527 -13.562 3.572 1 97.88 109 PRO A O 1
ATOM 864 N N . GLY A 1 110 ? 3.662 -13.883 2.281 1 98 110 GLY A N 1
ATOM 865 C CA . GLY A 1 110 ? 3.885 -12.789 1.343 1 98 110 GLY A CA 1
ATOM 866 C C . GLY A 1 110 ? 3.176 -11.508 1.735 1 98 110 GLY A C 1
ATOM 867 O O . GLY A 1 110 ? 1.97 -11.516 1.991 1 98 110 GLY A O 1
ATOM 868 N N . ASN A 1 111 ? 3.9 -10.438 1.784 1 97.62 111 ASN A N 1
ATOM 869 C CA . ASN A 1 111 ? 3.342 -9.195 2.305 1 97.62 111 ASN A CA 1
ATOM 870 C C . ASN A 1 111 ? 2.846 -8.289 1.182 1 97.62 111 ASN A C 1
ATOM 872 O O . ASN A 1 111 ? 1.846 -7.586 1.341 1 97.62 111 ASN A O 1
ATOM 876 N N . GLN A 1 112 ? 3.537 -8.273 0.125 1 97.94 112 GLN A N 1
ATOM 877 C CA . GLN A 1 112 ? 3.193 -7.441 -1.022 1 97.94 112 GLN A CA 1
ATOM 878 C C . GLN A 1 112 ? 3.693 -8.062 -2.324 1 97.94 112 GLN A C 1
ATOM 880 O O . GLN A 1 112 ? 4.75 -8.703 -2.348 1 97.94 112 GLN A O 1
ATOM 885 N N . VAL A 1 113 ? 2.93 -7.852 -3.398 1 97.94 113 VAL A N 1
ATOM 886 C CA . VAL A 1 113 ? 3.314 -8.305 -4.73 1 97.94 113 VAL A CA 1
ATOM 887 C C . VAL A 1 113 ? 3.32 -7.125 -5.699 1 97.94 113 VAL A C 1
ATOM 889 O O . VAL A 1 113 ? 2.584 -6.156 -5.508 1 97.94 113 VAL A O 1
ATOM 892 N N . ALA A 1 114 ? 4.121 -7.297 -6.691 1 97.06 114 ALA A N 1
ATOM 893 C CA . ALA A 1 114 ? 4.207 -6.277 -7.734 1 97.06 114 ALA A CA 1
ATOM 894 C C . ALA A 1 114 ? 4.551 -6.902 -9.086 1 97.06 114 ALA A C 1
ATOM 896 O O . ALA A 1 114 ? 5.395 -7.801 -9.164 1 97.06 114 ALA A O 1
ATOM 897 N N . PHE A 1 115 ? 3.9 -6.344 -10.109 1 95.81 115 PHE A N 1
ATOM 898 C CA . PHE A 1 115 ? 4.297 -6.664 -11.477 1 95.81 115 PHE A CA 1
ATOM 899 C C . PHE A 1 115 ? 5.379 -5.707 -11.969 1 95.81 115 PHE A C 1
ATOM 901 O O . PHE A 1 115 ? 5.324 -4.508 -11.695 1 95.81 115 PHE A O 1
ATOM 908 N N . ASP A 1 116 ? 6.273 -6.301 -12.648 1 94.38 116 ASP A N 1
ATOM 909 C CA . ASP A 1 116 ? 7.051 -5.375 -13.461 1 94.38 116 ASP A CA 1
ATOM 910 C C . ASP A 1 116 ? 6.195 -4.777 -14.578 1 94.38 116 ASP A C 1
ATOM 912 O O . ASP A 1 116 ? 5.18 -5.355 -14.969 1 94.38 116 ASP A O 1
ATOM 916 N N . PRO A 1 117 ? 6.641 -3.654 -15.141 1 91.31 117 PRO A N 1
ATOM 917 C CA . PRO A 1 117 ? 5.793 -2.949 -16.109 1 91.31 117 PRO A CA 1
ATOM 918 C C . PRO A 1 117 ? 5.449 -3.801 -17.328 1 91.31 117 PRO A C 1
ATOM 920 O O . PRO A 1 117 ? 4.375 -3.645 -17.906 1 91.31 117 PRO A O 1
ATOM 923 N N . SER A 1 118 ? 6.25 -4.672 -17.703 1 91.62 118 SER A N 1
ATOM 924 C CA . SER A 1 118 ? 5.977 -5.527 -18.844 1 91.62 118 SER A CA 1
ATOM 925 C C . SER A 1 118 ? 4.945 -6.598 -18.5 1 91.62 118 SER A C 1
ATOM 927 O O . SER A 1 118 ? 4.344 -7.195 -19.406 1 91.62 118 SER A O 1
ATOM 929 N N . GLY A 1 119 ? 4.828 -6.883 -17.234 1 93.06 119 GLY A N 1
ATOM 930 C CA . GLY A 1 119 ? 3.922 -7.926 -16.781 1 93.06 119 GLY A CA 1
ATOM 931 C C . GLY A 1 119 ? 4.535 -9.312 -16.828 1 93.06 119 GLY A C 1
ATOM 932 O O . GLY A 1 119 ? 3.846 -10.312 -16.609 1 93.06 119 GLY A O 1
ATOM 933 N N . HIS A 1 120 ? 5.812 -9.391 -17.062 1 93.56 120 HIS A N 1
ATOM 934 C CA . HIS A 1 120 ? 6.453 -10.688 -17.234 1 93.56 120 HIS A CA 1
ATOM 935 C C . HIS A 1 120 ? 7.062 -11.188 -15.93 1 93.56 120 HIS A C 1
ATOM 937 O O . HIS A 1 120 ? 7.348 -12.383 -15.789 1 93.56 120 HIS A O 1
ATOM 943 N N . ILE A 1 121 ? 7.336 -10.297 -15.031 1 94.12 121 ILE A N 1
ATOM 944 C CA . ILE A 1 121 ? 7.957 -10.648 -13.758 1 94.12 121 ILE A CA 1
ATOM 945 C C . ILE A 1 121 ? 7.074 -10.18 -12.609 1 94.12 121 ILE A C 1
ATOM 947 O O . ILE A 1 121 ? 6.539 -9.07 -12.648 1 94.12 121 ILE A O 1
ATOM 951 N N . VAL A 1 122 ? 6.934 -11.07 -11.641 1 95.88 122 VAL A N 1
ATOM 952 C CA . VAL A 1 122 ? 6.266 -10.719 -10.391 1 95.88 122 VAL A CA 1
ATOM 953 C C . VAL A 1 122 ? 7.262 -10.789 -9.234 1 95.88 122 VAL A C 1
ATOM 955 O O . VAL A 1 122 ? 8.055 -11.727 -9.148 1 95.88 122 VAL A O 1
ATOM 958 N N . ALA A 1 123 ? 7.262 -9.766 -8.414 1 96.38 123 ALA A N 1
ATOM 959 C CA . ALA A 1 123 ? 8.055 -9.766 -7.191 1 96.38 123 ALA A CA 1
ATOM 960 C C . ALA A 1 123 ? 7.16 -9.891 -5.957 1 96.38 123 ALA A C 1
ATOM 962 O O . ALA A 1 123 ? 6.035 -9.398 -5.945 1 96.38 123 ALA A O 1
ATOM 963 N N . VAL A 1 124 ? 7.668 -10.523 -4.941 1 97.25 124 VAL A N 1
ATOM 964 C CA . VAL A 1 124 ? 6.934 -10.703 -3.693 1 97.25 124 VAL A CA 1
ATOM 965 C C . VAL A 1 124 ? 7.84 -10.367 -2.512 1 97.25 124 VAL A C 1
ATOM 967 O O . VAL A 1 124 ? 8.984 -10.828 -2.447 1 97.25 124 VAL A O 1
ATOM 970 N N . ALA A 1 125 ? 7.367 -9.531 -1.673 1 97.62 125 ALA A N 1
ATOM 971 C CA . ALA A 1 125 ? 8.008 -9.297 -0.379 1 97.62 125 ALA A CA 1
ATOM 972 C C . ALA A 1 125 ? 7.652 -10.406 0.612 1 97.62 125 ALA A C 1
ATOM 974 O O . ALA A 1 125 ? 6.484 -10.586 0.958 1 97.62 125 ALA A O 1
ATOM 975 N N . SER A 1 126 ? 8.656 -11.086 1.122 1 97.69 126 SER A N 1
ATOM 976 C CA . SER A 1 126 ? 8.391 -12.25 1.96 1 97.69 126 SER A CA 1
ATOM 977 C C . SER A 1 126 ? 8.859 -12.023 3.393 1 97.69 126 SER A C 1
ATOM 979 O O . SER A 1 126 ? 9.906 -11.406 3.615 1 97.69 126 SER A O 1
ATOM 981 N N . ASN A 1 127 ? 8.148 -12.594 4.301 1 97.94 127 ASN A N 1
ATOM 982 C CA . ASN A 1 127 ? 8.516 -12.539 5.711 1 97.94 127 ASN A CA 1
ATOM 983 C C . ASN A 1 127 ? 9.758 -13.391 5.992 1 97.94 127 ASN A C 1
ATOM 985 O O . ASN A 1 127 ? 10.328 -13.312 7.078 1 97.94 127 ASN A O 1
ATOM 989 N N . ASP A 1 128 ? 10.219 -14.18 5.062 1 96.12 128 ASP A N 1
ATOM 990 C CA . ASP A 1 128 ? 11.422 -14.977 5.297 1 96.12 128 ASP A CA 1
ATOM 991 C C . ASP A 1 128 ? 12.688 -14.141 5.086 1 96.12 128 ASP A C 1
ATOM 993 O O . ASP A 1 128 ? 13.797 -14.656 5.16 1 96.12 128 ASP A O 1
ATOM 997 N N . GLY A 1 129 ? 12.492 -12.875 4.762 1 95.31 129 GLY A N 1
ATOM 998 C CA . GLY A 1 129 ? 13.617 -11.961 4.605 1 95.31 129 GLY A CA 1
ATOM 999 C C . GLY A 1 129 ? 14.133 -11.891 3.184 1 95.31 129 GLY A C 1
ATOM 1000 O O . GLY A 1 129 ? 15.188 -11.305 2.932 1 95.31 129 GLY A O 1
ATOM 1001 N N . THR A 1 130 ? 13.414 -12.461 2.273 1 94.56 130 THR A N 1
ATOM 1002 C CA . THR A 1 130 ? 13.844 -12.43 0.879 1 94.56 130 THR A CA 1
ATOM 1003 C C . THR A 1 130 ? 12.789 -11.75 0.009 1 94.56 130 THR A C 1
ATOM 1005 O O . THR A 1 130 ? 11.633 -11.633 0.404 1 94.56 130 THR A O 1
ATOM 1008 N N . VAL A 1 131 ? 13.289 -11.266 -1.056 1 95.69 131 VAL A N 1
ATOM 1009 C CA . VAL A 1 131 ? 12.406 -10.938 -2.17 1 95.69 131 VAL A CA 1
ATOM 1010 C C . VAL A 1 131 ? 12.414 -12.078 -3.188 1 95.69 131 VAL A C 1
ATOM 1012 O O . VAL A 1 131 ? 13.484 -12.508 -3.635 1 95.69 131 VAL A O 1
ATOM 1015 N N . LYS A 1 132 ? 11.25 -12.508 -3.504 1 95.44 132 LYS A N 1
ATOM 1016 C CA . LYS A 1 132 ? 11.148 -13.539 -4.527 1 95.44 132 LYS A CA 1
ATOM 1017 C C . LYS A 1 132 ? 10.672 -12.961 -5.855 1 95.44 132 LYS A C 1
ATOM 1019 O O . LYS A 1 132 ? 9.805 -12.086 -5.879 1 95.44 132 LYS A O 1
ATOM 1024 N N . THR A 1 133 ? 11.258 -13.484 -6.883 1 94.25 133 THR A N 1
ATOM 1025 C CA . THR A 1 133 ? 10.836 -13.07 -8.219 1 94.25 133 THR A CA 1
ATOM 1026 C C . THR A 1 133 ? 10.398 -14.273 -9.047 1 94.25 133 THR A C 1
ATOM 1028 O O . THR A 1 133 ? 11.07 -15.305 -9.055 1 94.25 133 THR A O 1
ATOM 1031 N N . LEU A 1 134 ? 9.289 -14.109 -9.719 1 94.44 134 LEU A N 1
ATOM 1032 C CA . LEU A 1 134 ? 8.719 -15.141 -10.57 1 94.44 134 LEU A CA 1
ATOM 1033 C C . LEU A 1 134 ? 8.688 -14.688 -12.023 1 94.44 134 LEU A C 1
ATOM 1035 O O . LEU A 1 134 ? 8.086 -13.664 -12.344 1 94.44 134 LEU A O 1
ATOM 1039 N N . GLU A 1 135 ? 9.336 -15.422 -12.805 1 92.5 135 GLU A N 1
ATOM 1040 C CA . GLU A 1 135 ? 9.164 -15.242 -14.25 1 92.5 135 GLU A CA 1
ATOM 1041 C C . GLU A 1 135 ? 7.941 -15.992 -14.758 1 92.5 135 GLU A C 1
ATOM 1043 O O . GLU A 1 135 ? 7.891 -17.219 -14.695 1 92.5 135 GLU A O 1
ATOM 1048 N N . LEU A 1 136 ? 7.047 -15.336 -15.352 1 91.62 136 LEU A N 1
ATOM 1049 C CA . LEU A 1 136 ? 5.734 -15.922 -15.625 1 91.62 136 LEU A CA 1
ATOM 1050 C C . LEU A 1 136 ? 5.805 -16.906 -16.797 1 91.62 136 LEU A C 1
ATOM 1052 O O . LEU A 1 136 ? 5.125 -17.938 -16.781 1 91.62 136 LEU A O 1
ATOM 1056 N N . LYS A 1 137 ? 6.566 -16.547 -17.766 1 89 137 LYS A N 1
ATOM 1057 C CA . LYS A 1 137 ? 6.645 -17.422 -18.938 1 89 137 LYS A CA 1
ATOM 1058 C C . LYS A 1 137 ? 7.25 -18.781 -18.578 1 89 137 LYS A C 1
ATOM 1060 O O . LYS A 1 137 ? 6.719 -19.812 -18.953 1 89 137 LYS A O 1
ATOM 1065 N N . SER A 1 138 ? 8.273 -18.797 -17.781 1 88.44 138 SER A N 1
ATOM 1066 C CA . SER A 1 138 ? 8.992 -20.031 -17.469 1 88.44 138 SER A CA 1
ATOM 1067 C C . SER A 1 138 ? 8.484 -20.641 -16.172 1 88.44 138 SER A C 1
ATOM 1069 O O . SER A 1 138 ? 8.68 -21.828 -15.914 1 88.44 138 SER A O 1
ATOM 1071 N N . GLY A 1 139 ? 7.918 -19.828 -15.336 1 86.88 139 GLY A N 1
ATOM 1072 C CA . GLY A 1 139 ? 7.543 -20.281 -14.008 1 86.88 139 GLY A CA 1
ATOM 1073 C C . GLY A 1 139 ? 8.711 -20.328 -13.039 1 86.88 139 GLY A C 1
ATOM 1074 O O . GLY A 1 139 ? 8.586 -20.875 -11.938 1 86.88 139 GLY A O 1
ATOM 1075 N N . HIS A 1 140 ? 9.82 -19.797 -13.414 1 89.12 140 HIS A N 1
ATOM 1076 C CA . HIS A 1 140 ? 11.008 -19.844 -12.57 1 89.12 140 HIS A CA 1
ATOM 1077 C C . HIS A 1 140 ? 10.898 -18.875 -11.398 1 89.12 140 HIS A C 1
ATOM 1079 O O . HIS A 1 140 ? 10.602 -17.688 -11.594 1 89.12 140 HIS A O 1
ATOM 1085 N N . LEU A 1 141 ? 11.102 -19.391 -10.227 1 91.25 141 LEU A N 1
ATOM 1086 C CA . LEU A 1 141 ? 11.078 -18.609 -8.992 1 91.25 141 LEU A CA 1
ATOM 1087 C C . LEU A 1 141 ? 12.492 -18.422 -8.453 1 91.25 141 LEU A C 1
ATOM 1089 O O . LEU A 1 141 ? 13.227 -19.391 -8.258 1 91.25 141 LEU A O 1
ATOM 1093 N N . SER A 1 142 ? 12.906 -17.188 -8.242 1 91.56 142 SER A N 1
ATOM 1094 C CA . SER A 1 142 ? 14.203 -16.828 -7.676 1 91.56 142 SER A CA 1
ATOM 1095 C C . SER A 1 142 ? 14.047 -16.109 -6.344 1 91.56 142 SER A C 1
ATOM 1097 O O . SER A 1 142 ? 13.008 -15.5 -6.078 1 91.56 142 SER A O 1
ATOM 1099 N N . SER A 1 143 ? 15.07 -16.266 -5.496 1 92.25 143 SER A N 1
ATOM 1100 C CA . SER A 1 143 ? 15.086 -15.562 -4.219 1 92.25 143 SER A CA 1
ATOM 1101 C C . SER A 1 143 ? 16.25 -14.578 -4.148 1 92.25 143 SER A C 1
ATOM 1103 O O . SER A 1 143 ? 17.406 -14.945 -4.383 1 92.25 143 SER A O 1
ATOM 1105 N N . LEU A 1 144 ? 15.938 -13.383 -3.91 1 91.56 144 LEU A N 1
ATOM 1106 C CA . LEU A 1 144 ? 16.922 -12.344 -3.674 1 91.56 144 LEU A CA 1
ATOM 1107 C C . LEU A 1 144 ? 17.188 -12.172 -2.182 1 91.56 144 LEU A C 1
ATOM 1109 O O . LEU A 1 144 ? 16.312 -11.719 -1.438 1 91.56 144 LEU A O 1
ATOM 1113 N N . VAL A 1 145 ? 18.391 -12.461 -1.809 1 91.12 145 VAL A N 1
ATOM 1114 C CA . VAL A 1 145 ? 18.766 -12.508 -0.396 1 91.12 145 VAL A CA 1
ATOM 1115 C C . VAL A 1 145 ? 19.562 -11.266 -0.029 1 91.12 145 VAL A C 1
ATOM 1117 O O . VAL A 1 145 ? 20.516 -10.914 -0.72 1 91.12 145 VAL A O 1
ATOM 1120 N N . GLY A 1 146 ? 19.172 -10.594 1.063 1 88 146 GLY A N 1
ATOM 1121 C CA . GLY A 1 146 ? 19.906 -9.414 1.506 1 88 146 GLY A CA 1
ATOM 1122 C C . GLY A 1 146 ? 19.359 -8.82 2.791 1 88 146 GLY A C 1
ATOM 1123 O O . GLY A 1 146 ? 20.125 -8.43 3.674 1 88 146 GLY A O 1
ATOM 1124 N N . HIS A 1 147 ? 18.062 -8.727 2.92 1 91.69 147 HIS A N 1
ATOM 1125 C CA . HIS A 1 147 ? 17.453 -8.211 4.141 1 91.69 147 HIS A CA 1
ATOM 1126 C C . HIS A 1 147 ? 17.734 -9.125 5.324 1 91.69 147 HIS A C 1
ATOM 1128 O O . HIS A 1 147 ? 17.875 -10.344 5.16 1 91.69 147 HIS A O 1
ATOM 1134 N N . GLU A 1 148 ? 17.812 -8.57 6.477 1 93.69 148 GLU A N 1
ATOM 1135 C CA . GLU A 1 148 ? 18.125 -9.328 7.684 1 93.69 148 GLU A CA 1
ATOM 1136 C C . GLU A 1 148 ? 16.859 -9.625 8.484 1 93.69 148 GLU A C 1
ATOM 1138 O O . GLU A 1 148 ? 16.906 -10.266 9.539 1 93.69 148 GLU A O 1
ATOM 1143 N N . ASP A 1 149 ? 15.805 -9.148 8.062 1 96.44 149 ASP A N 1
ATOM 1144 C CA . ASP A 1 149 ? 14.484 -9.352 8.656 1 96.44 149 ASP A CA 1
ATOM 1145 C C . ASP A 1 149 ? 13.398 -9.367 7.586 1 96.44 149 ASP A C 1
ATOM 1147 O O . ASP A 1 149 ? 13.695 -9.398 6.391 1 96.44 149 ASP A O 1
ATOM 1151 N N . LYS A 1 150 ? 12.117 -9.438 7.973 1 97 150 LYS A N 1
ATOM 1152 C CA . LYS A 1 150 ? 10.984 -9.523 7.051 1 97 150 LYS A CA 1
ATOM 1153 C C . LYS A 1 150 ? 11.047 -8.414 6.008 1 97 150 LYS A C 1
ATOM 1155 O O . LYS A 1 150 ? 11.453 -7.285 6.309 1 97 150 LYS A O 1
ATOM 1160 N N . VAL A 1 151 ? 10.695 -8.727 4.82 1 96.5 151 VAL A N 1
ATOM 1161 C CA . VAL A 1 151 ? 10.5 -7.734 3.77 1 96.5 151 VAL A CA 1
ATOM 1162 C C . VAL A 1 151 ? 9.031 -7.324 3.713 1 96.5 151 VAL A C 1
ATOM 1164 O O . VAL A 1 151 ? 8.148 -8.172 3.574 1 96.5 151 VAL A O 1
ATOM 1167 N N . GLN A 1 152 ? 8.789 -6.039 3.783 1 95.62 152 GLN A N 1
ATOM 1168 C CA . GLN A 1 152 ? 7.418 -5.562 3.93 1 95.62 152 GLN A CA 1
ATOM 1169 C C . GLN A 1 152 ? 6.852 -5.098 2.592 1 95.62 152 GLN A C 1
ATOM 1171 O O . GLN A 1 152 ? 5.648 -5.203 2.352 1 95.62 152 GLN A O 1
ATOM 1176 N N . SER A 1 153 ? 7.715 -4.609 1.801 1 96.06 153 SER A N 1
ATOM 1177 C CA . SER A 1 153 ? 7.219 -3.979 0.583 1 96.06 153 SER A CA 1
ATOM 1178 C C . SER A 1 153 ? 8.18 -4.191 -0.581 1 96.06 153 SER A C 1
ATOM 1180 O O . SER A 1 153 ? 9.383 -4.395 -0.375 1 96.06 153 SER A O 1
ATOM 1182 N N . VAL A 1 154 ? 7.629 -4.156 -1.779 1 95.88 154 VAL A N 1
ATOM 1183 C CA . VAL A 1 154 ? 8.391 -4.266 -3.02 1 95.88 154 VAL A CA 1
ATOM 1184 C C . VAL A 1 154 ? 7.715 -3.441 -4.113 1 95.88 154 VAL A C 1
ATOM 1186 O O . VAL A 1 154 ? 6.484 -3.408 -4.203 1 95.88 154 VAL A O 1
ATOM 1189 N N . ILE A 1 155 ? 8.531 -2.775 -4.898 1 93.44 155 ILE A N 1
ATOM 1190 C CA . ILE A 1 155 ? 8.008 -2.008 -6.023 1 93.44 155 ILE A CA 1
ATOM 1191 C C . ILE A 1 155 ? 9.023 -2.018 -7.168 1 93.44 155 ILE A C 1
ATOM 1193 O O . ILE A 1 155 ? 10.227 -2.162 -6.938 1 93.44 155 ILE A O 1
ATOM 1197 N N . PHE A 1 156 ? 8.453 -1.904 -8.383 1 91.81 156 PHE A N 1
ATOM 1198 C CA . PHE A 1 156 ? 9.281 -1.688 -9.562 1 91.81 156 PHE A CA 1
ATOM 1199 C C . PHE A 1 156 ? 9.25 -0.224 -9.984 1 91.81 156 PHE A C 1
ATOM 1201 O O . PHE A 1 156 ? 8.227 0.447 -9.836 1 91.81 156 PHE A O 1
ATOM 1208 N N . ASP A 1 157 ? 10.391 0.196 -10.492 1 87.06 157 ASP A N 1
ATOM 1209 C CA . ASP A 1 157 ? 10.32 1.498 -11.148 1 87.06 157 ASP A CA 1
ATOM 1210 C C . ASP A 1 157 ? 9.641 1.391 -12.516 1 87.06 157 ASP A C 1
ATOM 1212 O O . ASP A 1 157 ? 9.359 0.288 -12.984 1 87.06 157 ASP A O 1
ATOM 1216 N N . HIS A 1 158 ? 9.336 2.562 -13.102 1 82.69 158 HIS A N 1
ATOM 1217 C CA . HIS A 1 158 ? 8.508 2.611 -14.305 1 82.69 158 HIS A CA 1
ATOM 1218 C C . HIS A 1 158 ? 9.211 1.947 -15.484 1 82.69 158 HIS A C 1
ATOM 1220 O O . HIS A 1 158 ? 8.562 1.524 -16.438 1 82.69 158 HIS A O 1
ATOM 1226 N N . MET A 1 159 ? 10.398 1.901 -15.43 1 81.38 159 MET A N 1
ATOM 1227 C CA . MET A 1 159 ? 11.141 1.314 -16.547 1 81.38 159 MET A CA 1
ATOM 1228 C C . MET A 1 159 ? 11.641 -0.081 -16.188 1 81.38 159 MET A C 1
ATOM 1230 O O . MET A 1 159 ? 12.336 -0.714 -16.984 1 81.38 159 MET A O 1
ATOM 1234 N N . ALA A 1 160 ? 11.273 -0.473 -15.008 1 81.5 160 ALA A N 1
ATOM 1235 C CA . ALA A 1 160 ? 11.641 -1.786 -14.484 1 81.5 160 ALA A CA 1
ATOM 1236 C C . ALA A 1 160 ? 13.156 -1.955 -14.438 1 81.5 160 ALA A C 1
ATOM 1238 O O . ALA A 1 160 ? 13.672 -3.062 -14.617 1 81.5 160 ALA A O 1
ATOM 1239 N N . GLU A 1 161 ? 13.82 -0.894 -14.281 1 81.19 161 GLU A N 1
ATOM 1240 C CA . GLU A 1 161 ? 15.273 -0.924 -14.117 1 81.19 161 GLU A CA 1
ATOM 1241 C C . GLU A 1 161 ? 15.664 -1.284 -12.688 1 81.19 161 GLU A C 1
ATOM 1243 O O . GLU A 1 161 ? 16.734 -1.836 -12.453 1 81.19 161 GLU A O 1
ATOM 1248 N N . HIS A 1 162 ? 14.789 -1.008 -11.836 1 85.06 162 HIS A N 1
ATOM 1249 C CA . HIS A 1 162 ? 15.062 -1.243 -10.422 1 85.06 162 HIS A CA 1
ATOM 1250 C C . HIS A 1 162 ? 13.883 -1.926 -9.742 1 85.06 162 HIS A C 1
ATOM 1252 O O . HIS A 1 162 ? 12.727 -1.594 -10.008 1 85.06 162 HIS A O 1
ATOM 1258 N N . LEU A 1 163 ? 14.203 -2.926 -8.984 1 91.81 163 LEU A N 1
ATOM 1259 C CA . LEU A 1 163 ? 13.32 -3.467 -7.953 1 91.81 163 LEU A CA 1
ATOM 1260 C C . LEU A 1 163 ? 13.75 -2.996 -6.566 1 91.81 163 LEU A C 1
ATOM 1262 O O . LEU A 1 163 ? 14.898 -3.176 -6.172 1 91.81 163 LEU A O 1
ATOM 1266 N N . ILE A 1 164 ? 12.836 -2.344 -5.902 1 92.62 164 ILE A N 1
ATOM 1267 C CA . ILE A 1 164 ? 13.141 -1.786 -4.594 1 92.62 164 ILE A CA 1
ATOM 1268 C C . ILE A 1 164 ? 12.344 -2.523 -3.518 1 92.62 164 ILE A C 1
ATOM 1270 O O . ILE A 1 164 ? 11.156 -2.801 -3.697 1 92.62 164 ILE A O 1
ATOM 1274 N N . SER A 1 165 ? 13.023 -2.824 -2.443 1 94.56 165 SER A N 1
ATOM 1275 C CA . SER A 1 165 ? 12.359 -3.479 -1.322 1 94.56 165 SER A CA 1
ATOM 1276 C C . SER A 1 165 ? 12.648 -2.758 -0.009 1 94.56 165 SER A C 1
ATOM 1278 O O . SER A 1 165 ? 13.711 -2.158 0.154 1 94.56 165 SER A O 1
ATOM 1280 N N . GLY A 1 166 ? 11.711 -2.729 0.863 1 94.31 166 GLY A N 1
ATOM 1281 C CA . GLY A 1 166 ? 11.844 -2.223 2.221 1 94.31 166 GLY A CA 1
ATOM 1282 C C . GLY A 1 166 ? 11.648 -3.291 3.277 1 94.31 166 GLY A C 1
ATOM 1283 O O . GLY A 1 166 ? 10.703 -4.078 3.201 1 94.31 166 GLY A O 1
ATOM 1284 N N . GLY A 1 167 ? 12.523 -3.283 4.262 1 94.06 167 GLY A N 1
ATOM 1285 C CA . GLY A 1 167 ? 12.516 -4.363 5.238 1 94.06 167 GLY A CA 1
ATOM 1286 C C . GLY A 1 167 ? 12.266 -3.885 6.656 1 94.06 167 GLY A C 1
ATOM 1287 O O . GLY A 1 167 ? 12.367 -2.689 6.938 1 94.06 167 GLY A O 1
ATOM 1288 N N . SER A 1 168 ? 11.914 -4.824 7.465 1 95.75 168 SER A N 1
ATOM 1289 C CA . SER A 1 168 ? 11.781 -4.582 8.898 1 95.75 168 SER A CA 1
ATOM 1290 C C . SER A 1 168 ? 13.141 -4.344 9.547 1 95.75 168 SER A C 1
ATOM 1292 O O . SER A 1 168 ? 13.211 -3.906 10.695 1 95.75 168 SER A O 1
ATOM 1294 N N . ASP A 1 169 ? 14.195 -4.559 8.859 1 92.56 169 ASP A N 1
ATOM 1295 C CA . ASP A 1 169 ? 15.547 -4.316 9.344 1 92.56 169 ASP A CA 1
ATOM 1296 C C . ASP A 1 169 ? 15.938 -2.85 9.172 1 92.56 169 ASP A C 1
ATOM 1298 O O . ASP A 1 169 ? 17.062 -2.457 9.492 1 92.56 169 ASP A O 1
ATOM 1302 N N . GLY A 1 170 ? 15.062 -2.09 8.555 1 91.25 170 GLY A N 1
ATOM 1303 C CA . GLY A 1 170 ? 15.305 -0.667 8.383 1 91.25 170 GLY A CA 1
ATOM 1304 C C . GLY A 1 170 ? 16.062 -0.341 7.105 1 91.25 170 GLY A C 1
ATOM 1305 O O . GLY A 1 170 ? 16.406 0.816 6.863 1 91.25 170 GLY A O 1
ATOM 1306 N N . THR A 1 171 ? 16.25 -1.352 6.289 1 89.88 171 THR A N 1
ATOM 1307 C CA . THR A 1 171 ? 17.016 -1.113 5.07 1 89.88 171 THR A CA 1
ATOM 1308 C C . THR A 1 171 ? 16.094 -1.087 3.852 1 89.88 171 THR A C 1
ATOM 1310 O O . THR A 1 171 ? 15.023 -1.701 3.863 1 89.88 171 THR A O 1
ATOM 1313 N N . ILE A 1 172 ? 16.516 -0.329 2.912 1 91.44 172 ILE A N 1
ATOM 1314 C CA . ILE A 1 172 ? 15.961 -0.342 1.562 1 91.44 172 ILE A CA 1
ATOM 1315 C C . ILE A 1 172 ? 16.984 -0.933 0.593 1 91.44 172 ILE A C 1
ATOM 1317 O O . ILE A 1 172 ? 18.156 -0.543 0.601 1 91.44 172 ILE A O 1
ATOM 1321 N N . ARG A 1 173 ? 16.5 -1.82 -0.199 1 91.62 173 ARG A N 1
ATOM 1322 C CA . ARG A 1 173 ? 17.438 -2.441 -1.13 1 91.62 173 ARG A CA 1
ATOM 1323 C C . ARG A 1 173 ? 17 -2.229 -2.574 1 91.62 173 ARG A C 1
ATOM 1325 O O . ARG A 1 173 ? 15.812 -2.312 -2.883 1 91.62 173 ARG A O 1
ATOM 1332 N N . ILE A 1 174 ? 17.969 -1.944 -3.35 1 90.19 174 ILE A N 1
ATOM 1333 C CA . ILE A 1 174 ? 17.766 -1.794 -4.785 1 90.19 174 ILE A CA 1
ATOM 1334 C C . ILE A 1 174 ? 18.391 -2.975 -5.52 1 90.19 174 ILE A C 1
ATOM 1336 O O . ILE A 1 174 ? 19.594 -3.227 -5.391 1 90.19 174 ILE A O 1
ATOM 1340 N N . TRP A 1 175 ? 17.469 -3.582 -6.273 1 88.25 1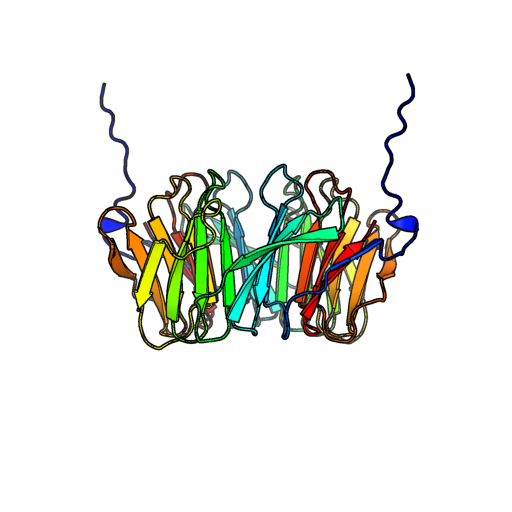75 TRP A N 1
ATOM 1341 C CA . TRP A 1 175 ? 17.922 -4.777 -6.984 1 88.25 175 TRP A CA 1
ATOM 1342 C C . TRP A 1 175 ? 17.953 -4.531 -8.492 1 88.25 175 TRP A C 1
ATOM 1344 O O . TRP A 1 175 ? 17.125 -3.791 -9.023 1 88.25 175 TRP A O 1
ATOM 1354 N N . ASN A 1 176 ? 18.781 -4.973 -9.141 1 75.75 176 ASN A N 1
ATOM 1355 C CA . ASN A 1 176 ? 18.891 -4.902 -10.594 1 75.75 176 ASN A CA 1
ATOM 1356 C C . ASN A 1 176 ? 18.953 -6.293 -11.227 1 75.75 176 ASN A C 1
ATOM 1358 O O . ASN A 1 176 ? 19.391 -7.25 -10.586 1 75.75 176 ASN A O 1
ATOM 1362 N N . MET B 1 1 ? 22.188 0.361 -35.062 1 20.16 1 MET B N 1
ATOM 1363 C CA . MET B 1 1 ? 21 0.647 -34.281 1 20.16 1 MET B CA 1
ATOM 1364 C C . MET B 1 1 ? 21 -0.145 -32.969 1 20.16 1 MET B C 1
ATOM 1366 O O . MET B 1 1 ? 20.828 -1.366 -32.969 1 20.16 1 MET B O 1
ATOM 1370 N N . ASP B 1 2 ? 21.875 0.157 -31.969 1 22.97 2 ASP B N 1
ATOM 1371 C CA . ASP B 1 2 ? 22.453 -0.6 -30.859 1 22.97 2 ASP B CA 1
ATOM 1372 C C . ASP B 1 2 ? 21.422 -0.807 -29.75 1 22.97 2 ASP B C 1
ATOM 1374 O O . ASP B 1 2 ? 21 0.15 -29.094 1 22.97 2 ASP B O 1
ATOM 1378 N N . GLU B 1 3 ? 20.281 -1.475 -29.984 1 24.59 3 GLU B N 1
ATOM 1379 C CA . GLU B 1 3 ? 19.094 -1.852 -29.234 1 24.59 3 GLU B CA 1
ATOM 1380 C C . GLU B 1 3 ? 19.469 -2.471 -27.891 1 24.59 3 GLU B C 1
ATOM 1382 O O . GLU B 1 3 ? 19.391 -3.688 -27.719 1 24.59 3 GLU B O 1
ATOM 1387 N N . THR B 1 4 ? 20.547 -1.983 -27.312 1 27.61 4 THR B N 1
ATOM 1388 C CA . THR B 1 4 ? 20.984 -2.518 -26.031 1 27.61 4 THR B CA 1
ATOM 1389 C C . THR B 1 4 ? 19.906 -2.332 -24.953 1 27.61 4 THR B C 1
ATOM 1391 O O . THR B 1 4 ? 19.75 -1.239 -24.406 1 27.61 4 THR B O 1
ATOM 1394 N N . SER B 1 5 ? 18.75 -2.719 -25.25 1 26.58 5 SER B N 1
ATOM 1395 C CA . SER B 1 5 ? 17.734 -2.797 -24.203 1 26.58 5 SER B CA 1
ATOM 1396 C C . SER B 1 5 ? 18.297 -3.449 -22.938 1 26.58 5 SER B C 1
ATOM 1398 O O . SER B 1 5 ? 18.719 -4.605 -22.969 1 26.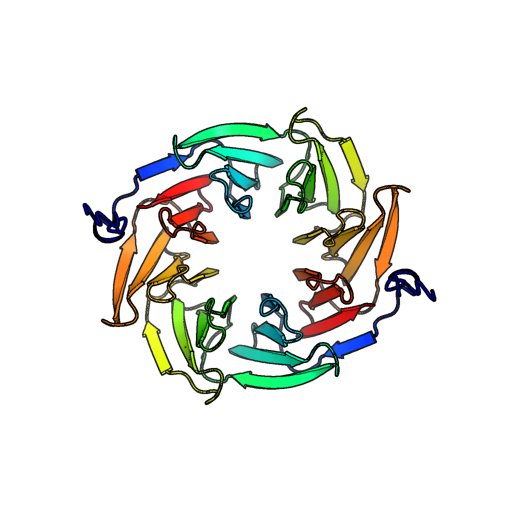58 5 SER B O 1
ATOM 1400 N N . LYS B 1 6 ? 19.141 -2.674 -22.344 1 29.03 6 LYS B N 1
ATOM 1401 C CA . LYS B 1 6 ? 19.672 -3.117 -21.062 1 29.03 6 LYS B CA 1
ATOM 1402 C C . LYS B 1 6 ? 18.578 -3.723 -20.188 1 29.03 6 LYS B C 1
ATOM 1404 O O . LYS B 1 6 ? 17.734 -3.002 -19.656 1 29.03 6 LYS B O 1
ATOM 1409 N N . VAL B 1 7 ? 17.953 -4.688 -20.75 1 31.97 7 VAL B N 1
ATOM 1410 C CA . VAL B 1 7 ? 17.172 -5.547 -19.859 1 31.97 7 VAL B CA 1
ATOM 1411 C C . VAL B 1 7 ? 17.922 -5.777 -18.562 1 31.97 7 VAL B C 1
ATOM 1413 O O . VAL B 1 7 ? 19.047 -6.281 -18.562 1 31.97 7 VAL B O 1
ATOM 1416 N N . TRP B 1 8 ? 17.938 -4.766 -17.75 1 36.5 8 TRP B N 1
ATOM 1417 C CA . TRP B 1 8 ? 18.453 -4.98 -16.391 1 36.5 8 TRP B CA 1
ATOM 1418 C C . TRP B 1 8 ? 18.266 -6.434 -15.969 1 36.5 8 TRP B C 1
ATOM 1420 O O . TRP B 1 8 ? 17.172 -6.988 -16.078 1 36.5 8 TRP B O 1
ATOM 1430 N N . ASP B 1 9 ? 19.156 -7.219 -16.203 1 40.16 9 ASP B N 1
ATOM 1431 C CA . ASP B 1 9 ? 19.188 -8.664 -16 1 40.16 9 ASP B CA 1
ATOM 1432 C C . ASP B 1 9 ? 18.828 -9.023 -14.562 1 40.16 9 ASP B C 1
ATOM 1434 O O . ASP B 1 9 ? 19.688 -8.961 -13.68 1 40.16 9 ASP B O 1
ATOM 1438 N N . LEU B 1 10 ? 17.641 -8.531 -13.977 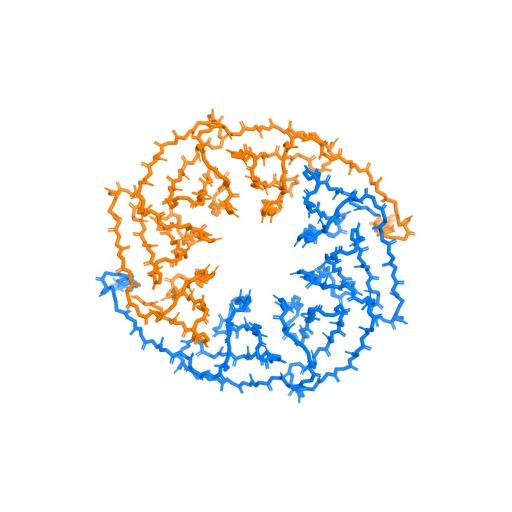1 48.62 10 LEU B N 1
ATOM 1439 C CA . LEU B 1 10 ? 17.219 -9.188 -12.742 1 48.62 10 LEU B CA 1
ATOM 1440 C C . LEU B 1 10 ? 17.797 -10.594 -12.648 1 48.62 10 LEU B C 1
ATOM 1442 O O . LEU B 1 10 ? 17.641 -11.273 -11.633 1 48.62 10 LEU B O 1
ATOM 1446 N N . ASN B 1 11 ? 18.516 -10.977 -13.672 1 48.47 11 ASN B N 1
ATOM 1447 C CA . ASN B 1 11 ? 19.172 -12.281 -13.742 1 48.47 11 ASN B CA 1
ATOM 1448 C C . ASN B 1 11 ? 20.391 -12.344 -12.82 1 48.47 11 ASN B C 1
ATOM 1450 O O . ASN B 1 11 ? 20.859 -13.43 -12.492 1 48.47 11 ASN B O 1
ATOM 1454 N N . SER B 1 12 ? 20.875 -11.031 -12.516 1 52.25 12 SER B N 1
ATOM 1455 C CA . SER B 1 12 ? 22.078 -11.219 -11.711 1 52.25 12 SER B CA 1
ATOM 1456 C C . SER B 1 12 ? 21.734 -11.555 -10.266 1 52.25 12 SER B C 1
ATOM 1458 O O . SER B 1 12 ? 22.562 -12.078 -9.531 1 52.25 12 SER B O 1
ATOM 1460 N N . GLU B 1 13 ? 20.484 -11.578 -9.883 1 61.19 13 GLU B N 1
ATOM 1461 C CA . GLU B 1 13 ? 20.016 -11.898 -8.547 1 61.19 13 GLU B CA 1
ATOM 1462 C C . GLU B 1 13 ? 20.812 -11.156 -7.48 1 61.19 13 GLU B C 1
ATOM 1464 O O . GLU B 1 13 ? 20.938 -11.625 -6.348 1 61.19 13 GLU B O 1
ATOM 1469 N N . ARG B 1 14 ? 21.516 -9.891 -7.992 1 70.19 14 ARG B N 1
ATOM 1470 C CA . ARG B 1 14 ? 22.406 -9.25 -7.027 1 70.19 14 ARG B CA 1
ATOM 1471 C C . ARG B 1 14 ? 21.797 -7.953 -6.508 1 70.19 14 ARG B C 1
ATOM 1473 O O . ARG B 1 14 ? 21.094 -7.25 -7.242 1 70.19 14 ARG B O 1
ATOM 1480 N N . CYS B 1 15 ? 22.016 -7.699 -5.242 1 76.88 15 CYS B N 1
ATOM 1481 C CA . CYS B 1 15 ? 21.672 -6.438 -4.602 1 76.88 15 CYS B CA 1
ATOM 1482 C C . CYS B 1 15 ? 22.641 -5.336 -5.012 1 76.88 15 CYS B C 1
ATOM 1484 O O . CYS B 1 15 ? 23.844 -5.422 -4.738 1 76.88 15 CYS B O 1
ATOM 1486 N N . ARG B 1 16 ? 22.125 -4.277 -5.758 1 77.75 16 ARG B N 1
ATOM 1487 C CA . ARG B 1 16 ? 22.984 -3.188 -6.223 1 77.75 16 ARG B CA 1
ATOM 1488 C C . ARG B 1 16 ? 23.328 -2.238 -5.078 1 77.75 16 ARG B C 1
ATOM 1490 O O . ARG B 1 16 ? 24.5 -1.881 -4.898 1 77.75 16 ARG B O 1
ATOM 1497 N N . TYR B 1 17 ? 22.344 -1.787 -4.359 1 81.88 17 TYR B N 1
ATOM 1498 C CA . TYR B 1 17 ? 22.562 -0.855 -3.258 1 81.88 17 TYR B CA 1
ATOM 1499 C C . TYR B 1 17 ? 21.734 -1.257 -2.039 1 81.88 17 TYR B C 1
ATOM 1501 O O . TYR B 1 17 ? 20.625 -1.794 -2.178 1 81.88 17 TYR B O 1
ATOM 1509 N N . THR B 1 18 ? 22.344 -1.132 -0.937 1 80 18 THR B N 1
ATOM 1510 C CA . THR B 1 18 ? 21.625 -1.108 0.327 1 80 18 THR B CA 1
ATOM 1511 C C . THR B 1 18 ? 21.594 0.301 0.913 1 80 18 THR B C 1
ATOM 1513 O O . THR B 1 18 ? 22.641 0.869 1.216 1 80 18 THR B O 1
ATOM 1516 N N . LEU B 1 19 ? 20.469 0.821 0.901 1 79.69 19 LEU B N 1
ATOM 1517 C CA . LEU B 1 19 ? 20.281 2.156 1.462 1 79.69 19 LEU B CA 1
ATOM 1518 C C . LEU B 1 19 ? 20.016 2.084 2.961 1 79.69 19 LEU B C 1
ATOM 1520 O O . LEU B 1 19 ? 19 1.55 3.389 1 79.69 19 LEU B O 1
ATOM 1524 N N . ARG B 1 20 ? 20.984 2.641 3.635 1 81 20 ARG B N 1
ATOM 1525 C CA . ARG B 1 20 ? 20.938 2.648 5.094 1 81 20 ARG B CA 1
ATOM 1526 C C . ARG B 1 20 ? 20.656 4.047 5.625 1 81 20 ARG B C 1
ATOM 1528 O O . ARG B 1 20 ? 21.141 5.039 5.082 1 81 20 ARG B O 1
ATOM 1535 N N . GLY B 1 21 ? 19.719 4.062 6.543 1 81.12 21 GLY B N 1
ATOM 1536 C CA . GLY B 1 21 ? 19.406 5.344 7.148 1 81.12 21 GLY B CA 1
ATOM 1537 C C . GLY B 1 21 ? 18.344 5.25 8.227 1 81.12 21 GLY B C 1
ATOM 1538 O O . GLY B 1 21 ? 18.484 5.844 9.297 1 81.12 21 GLY B O 1
ATOM 1539 N N . HIS B 1 22 ? 17.359 4.539 7.895 1 88.75 22 HIS B N 1
ATOM 1540 C CA . HIS B 1 22 ? 16.344 4.336 8.922 1 88.75 22 HIS B CA 1
ATOM 1541 C C . HIS B 1 22 ? 16.891 3.5 10.078 1 88.75 22 HIS B C 1
ATOM 1543 O O . HIS B 1 22 ? 17.688 2.592 9.867 1 88.75 22 HIS B O 1
ATOM 1549 N N . LYS B 1 23 ? 16.453 3.771 11.25 1 93.31 23 LYS B N 1
ATOM 1550 C CA . LYS B 1 23 ? 16.938 3.096 12.453 1 93.31 23 LYS B CA 1
ATOM 1551 C C . LYS B 1 23 ? 15.93 2.059 12.945 1 93.31 23 LYS B C 1
ATOM 1553 O O . LYS B 1 23 ? 16.125 1.448 14 1 93.31 23 LYS B O 1
ATOM 1558 N N . ASP B 1 24 ? 14.906 1.934 12.289 1 96 24 ASP B N 1
ATOM 1559 C CA . ASP B 1 24 ? 13.852 0.966 12.57 1 96 24 ASP B CA 1
ATOM 1560 C C . ASP B 1 24 ? 13.141 0.534 11.289 1 96 24 ASP B C 1
ATOM 1562 O O . ASP B 1 24 ? 13.586 0.866 10.188 1 96 24 ASP B O 1
ATOM 1566 N N . SER B 1 25 ? 12.133 -0.238 11.367 1 95.69 25 SER B N 1
ATOM 1567 C CA . SER B 1 25 ? 11.43 -0.845 10.242 1 95.69 25 SER B CA 1
ATOM 1568 C C . SER B 1 25 ? 10.984 0.21 9.234 1 95.69 25 SER B C 1
ATOM 1570 O O . SER B 1 25 ? 10.539 1.294 9.625 1 95.69 25 SER B O 1
ATOM 1572 N N . VAL B 1 26 ? 11.117 -0.142 7.93 1 96.06 26 VAL B N 1
ATOM 1573 C CA . VAL B 1 26 ? 10.516 0.64 6.855 1 96.06 26 VAL B CA 1
ATOM 1574 C C . VAL B 1 26 ? 9.039 0.257 6.699 1 96.06 26 VAL B C 1
ATOM 1576 O O . VAL B 1 26 ? 8.719 -0.912 6.48 1 96.06 26 VAL B O 1
ATOM 1579 N N . ASN B 1 27 ? 8.148 1.26 6.77 1 96.19 27 ASN B N 1
ATOM 1580 C CA . ASN B 1 27 ? 6.723 0.949 6.805 1 96.19 27 ASN B CA 1
ATOM 1581 C C . ASN B 1 27 ? 6.055 1.229 5.465 1 96.19 27 ASN B C 1
ATOM 1583 O O . ASN B 1 27 ? 5.004 0.658 5.156 1 96.19 27 ASN B O 1
ATOM 1587 N N . SER B 1 28 ? 6.582 2.09 4.707 1 95.5 28 SER B N 1
ATOM 1588 C CA . SER B 1 28 ? 6.043 2.352 3.375 1 95.5 28 SER B CA 1
ATOM 1589 C C . SER B 1 28 ? 7.141 2.801 2.416 1 95.5 28 SER B C 1
ATOM 1591 O O . SER B 1 28 ? 8.133 3.396 2.836 1 95.5 28 SER B O 1
ATOM 1593 N N . ILE B 1 29 ? 7 2.508 1.138 1 94.56 29 ILE B N 1
ATOM 1594 C CA . ILE B 1 29 ? 7.891 2.902 0.054 1 94.56 29 ILE B CA 1
ATOM 1595 C C . ILE B 1 29 ? 7.07 3.338 -1.158 1 94.56 29 ILE B C 1
ATOM 1597 O O . ILE B 1 29 ? 6.051 2.723 -1.477 1 94.56 29 ILE B O 1
ATOM 1601 N N . GLU B 1 30 ? 7.52 4.312 -1.757 1 93.5 30 GLU B N 1
ATOM 1602 C CA . GLU B 1 30 ? 6.883 4.738 -3 1 93.5 30 GLU B CA 1
ATOM 1603 C C . GLU B 1 30 ? 7.875 5.461 -3.906 1 93.5 30 GLU B C 1
ATOM 1605 O O . GLU B 1 30 ? 8.711 6.234 -3.43 1 93.5 30 GLU B O 1
ATOM 1610 N N . PHE B 1 31 ? 7.746 5.25 -5.215 1 88.81 31 PHE B N 1
ATOM 1611 C CA . PHE B 1 31 ? 8.484 6.055 -6.184 1 88.81 31 PHE B CA 1
ATOM 1612 C C . PHE B 1 31 ? 7.746 7.352 -6.48 1 88.81 31 PHE B C 1
ATOM 1614 O O . PHE B 1 31 ? 6.52 7.359 -6.625 1 88.81 31 PHE B O 1
ATOM 1621 N N . PHE B 1 32 ? 8.531 8.344 -6.555 1 88.19 32 PHE B N 1
ATOM 1622 C CA . PHE B 1 32 ? 7.965 9.477 -7.273 1 88.19 32 PHE B CA 1
ATOM 1623 C C . PHE B 1 32 ? 7.855 9.172 -8.766 1 88.19 32 PHE B C 1
ATOM 1625 O O . PHE B 1 32 ? 8.805 8.695 -9.375 1 88.19 32 PHE B O 1
ATOM 1632 N N . PRO B 1 33 ? 6.641 9.398 -9.312 1 78.69 33 PRO B N 1
ATOM 1633 C CA . PRO B 1 33 ? 6.43 9 -10.703 1 78.69 33 PRO B CA 1
ATOM 1634 C C . PRO B 1 33 ? 7.477 9.578 -11.648 1 78.69 33 PRO B C 1
ATOM 1636 O O . PRO B 1 33 ? 7.816 10.766 -11.555 1 78.69 33 PRO B O 1
ATOM 1639 N N . TYR B 1 34 ? 7.965 8.695 -12.5 1 81.81 34 TYR B N 1
ATOM 1640 C CA . TYR B 1 34 ? 8.883 9 -13.594 1 81.81 34 TYR B CA 1
ATOM 1641 C C . TYR B 1 34 ? 10.18 9.602 -13.07 1 81.81 34 TYR B C 1
ATOM 1643 O O . TYR B 1 34 ? 10.758 10.492 -13.688 1 81.81 34 TYR B O 1
ATOM 1651 N N . SER B 1 35 ? 10.477 9.328 -11.93 1 85.44 35 SER B N 1
ATOM 1652 C CA . SER B 1 35 ? 11.719 9.766 -11.32 1 85.44 35 SER B CA 1
ATOM 1653 C C . SER B 1 35 ? 12.469 8.594 -10.68 1 85.44 35 SER B C 1
ATOM 1655 O O . SER B 1 35 ? 12 7.453 -10.734 1 85.44 35 SER B O 1
ATOM 1657 N N . ASN B 1 36 ? 13.664 8.891 -10.188 1 87.69 36 ASN B N 1
ATOM 1658 C CA . ASN B 1 36 ? 14.453 7.898 -9.461 1 87.69 36 ASN B CA 1
ATOM 1659 C C . ASN B 1 36 ? 14.445 8.172 -7.957 1 87.69 36 ASN B C 1
ATOM 1661 O O . ASN B 1 36 ? 15.336 7.719 -7.238 1 87.69 36 ASN B O 1
ATOM 1665 N N . ILE B 1 37 ? 13.461 8.922 -7.559 1 92.19 37 ILE B N 1
ATOM 1666 C CA . ILE B 1 37 ? 13.359 9.289 -6.152 1 92.19 37 ILE B CA 1
ATOM 1667 C C . ILE B 1 37 ? 12.398 8.344 -5.441 1 92.19 37 ILE B C 1
ATOM 1669 O O . ILE B 1 37 ? 11.297 8.078 -5.938 1 92.19 37 ILE B O 1
ATOM 1673 N N . ILE B 1 38 ? 12.859 7.859 -4.297 1 93.25 38 ILE B N 1
ATOM 1674 C CA . ILE B 1 38 ? 12.062 6.957 -3.467 1 93.25 38 ILE B CA 1
ATOM 1675 C C . ILE B 1 38 ? 11.719 7.641 -2.145 1 93.25 38 ILE B C 1
ATOM 1677 O O . ILE B 1 38 ? 12.586 8.242 -1.507 1 93.25 38 ILE B O 1
ATOM 1681 N N . LEU B 1 39 ? 10.469 7.59 -1.796 1 96 39 LEU B N 1
ATOM 1682 C CA . LEU B 1 39 ? 10.016 8.047 -0.484 1 96 39 LEU B CA 1
ATOM 1683 C C . LEU B 1 39 ? 9.781 6.863 0.447 1 96 39 LEU B C 1
ATOM 1685 O O . LEU B 1 39 ? 9.141 5.883 0.06 1 96 39 LEU B O 1
ATOM 1689 N N . THR B 1 40 ? 10.328 6.945 1.641 1 96.62 40 THR B N 1
ATOM 1690 C CA . THR B 1 40 ? 10.086 5.902 2.633 1 96.62 40 THR B CA 1
ATOM 1691 C C . THR B 1 40 ? 9.617 6.512 3.953 1 96.62 40 THR B C 1
ATOM 1693 O O . THR B 1 40 ? 9.984 7.641 4.285 1 96.62 40 THR B O 1
ATOM 1696 N N . SER B 1 41 ? 8.781 5.824 4.641 1 97.62 41 SER B N 1
ATOM 1697 C CA . SER B 1 41 ? 8.438 6.102 6.031 1 97.62 41 SER B CA 1
ATOM 1698 C C . SER B 1 41 ? 8.906 4.98 6.949 1 97.62 41 SER B C 1
ATOM 1700 O O . SER B 1 41 ? 9.023 3.828 6.523 1 97.62 41 SER B O 1
ATOM 1702 N N . SER B 1 42 ? 9.117 5.324 8.227 1 97.56 42 SER B N 1
ATOM 1703 C CA . SER B 1 42 ? 9.734 4.332 9.102 1 97.56 42 SER B CA 1
ATOM 1704 C C . SER B 1 42 ? 9.188 4.434 10.523 1 97.56 42 SER B C 1
ATOM 1706 O O . SER B 1 42 ? 8.703 5.488 10.93 1 97.56 42 SER B O 1
ATOM 1708 N N . ALA B 1 43 ? 9.383 3.324 11.188 1 97.88 43 ALA B N 1
ATOM 1709 C CA . ALA B 1 43 ? 9.055 3.266 12.609 1 97.88 43 ALA B CA 1
ATOM 1710 C C . ALA B 1 43 ? 10.023 4.117 13.438 1 97.88 43 ALA B C 1
ATOM 1712 O O . ALA B 1 43 ? 9.766 4.395 14.609 1 97.88 43 ALA B O 1
ATOM 1713 N N . ASP B 1 44 ? 11.055 4.59 12.859 1 97 44 ASP B N 1
ATOM 1714 C CA . ASP B 1 44 ? 12.008 5.426 13.578 1 97 44 ASP B CA 1
ATOM 1715 C C . ASP B 1 44 ? 11.547 6.879 13.609 1 97 44 ASP B C 1
ATOM 1717 O O . ASP B 1 44 ? 12.32 7.773 13.961 1 97 44 ASP B O 1
ATOM 1721 N N . LYS B 1 45 ? 10.398 7.105 13.141 1 97.56 45 LYS B N 1
ATOM 1722 C CA . LYS B 1 45 ? 9.711 8.391 13.25 1 97.56 45 LYS B CA 1
ATOM 1723 C C . LYS B 1 45 ? 10.141 9.336 12.133 1 97.56 45 LYS B C 1
ATOM 1725 O O . LYS B 1 45 ? 9.844 10.531 12.18 1 97.56 45 LYS B O 1
ATOM 1730 N N . THR B 1 46 ? 10.828 8.781 11.133 1 96.5 46 THR B N 1
ATOM 1731 C CA . THR B 1 46 ? 11.312 9.672 10.078 1 96.5 46 THR B CA 1
ATOM 1732 C C . THR B 1 46 ? 10.773 9.242 8.719 1 96.5 46 THR B C 1
ATOM 1734 O O . THR B 1 46 ? 10.289 8.125 8.562 1 96.5 46 THR B O 1
ATOM 1737 N N . LEU B 1 47 ? 10.82 10.203 7.809 1 97.38 47 LEU B N 1
ATOM 1738 C CA . LEU B 1 47 ? 10.727 9.953 6.371 1 97.38 47 LEU B CA 1
ATOM 1739 C C . LEU B 1 47 ? 12.07 10.211 5.688 1 97.38 47 LEU B C 1
ATOM 1741 O O . LEU B 1 47 ? 12.867 11.023 6.16 1 97.38 47 LEU B O 1
ATOM 1745 N N . SER B 1 48 ? 12.25 9.586 4.582 1 96.31 48 SER B N 1
ATOM 1746 C CA . SER B 1 48 ? 13.469 9.844 3.826 1 96.31 48 SER B CA 1
ATOM 1747 C C . SER B 1 48 ? 13.211 9.812 2.324 1 96.31 48 SER B C 1
ATOM 1749 O O . SER B 1 48 ? 12.375 9.039 1.852 1 96.31 48 SER B O 1
ATOM 1751 N N . LEU B 1 49 ? 13.906 10.641 1.657 1 95.38 49 LEU B N 1
ATOM 1752 C CA . LEU B 1 49 ? 14.023 10.602 0.203 1 95.38 49 LEU B CA 1
ATOM 1753 C C . LEU B 1 49 ? 15.359 9.992 -0.218 1 95.38 49 LEU B C 1
ATOM 1755 O O . LEU B 1 49 ? 16.406 10.375 0.296 1 95.38 49 LEU B O 1
ATOM 1759 N N . TRP B 1 50 ? 15.242 9.102 -1.173 1 93 50 TRP B N 1
ATOM 1760 C CA . TRP B 1 50 ? 16.422 8.398 -1.671 1 93 50 TRP B CA 1
ATOM 1761 C C . TRP B 1 50 ? 16.547 8.555 -3.184 1 93 50 TRP B C 1
ATOM 1763 O O . TRP B 1 50 ? 15.547 8.609 -3.893 1 93 50 TRP B O 1
ATOM 1773 N N . ASP B 1 51 ? 17.781 8.609 -3.664 1 90.25 51 ASP B N 1
ATOM 1774 C CA . ASP B 1 51 ? 18.062 8.523 -5.094 1 90.25 51 ASP B CA 1
ATOM 1775 C C . ASP B 1 51 ? 18.453 7.098 -5.492 1 90.25 51 ASP B C 1
ATOM 1777 O O . ASP B 1 51 ? 19.531 6.617 -5.133 1 90.25 51 ASP B O 1
ATOM 1781 N N . ALA B 1 52 ? 17.625 6.461 -6.238 1 86.12 52 ALA B N 1
ATOM 1782 C CA . ALA B 1 52 ? 17.812 5.055 -6.582 1 86.12 52 ALA B CA 1
ATOM 1783 C C . ALA B 1 52 ? 19.016 4.867 -7.5 1 86.12 52 ALA B C 1
ATOM 1785 O O . ALA B 1 52 ? 19.578 3.771 -7.578 1 86.12 52 ALA B O 1
ATOM 1786 N N . ARG B 1 53 ? 19.422 5.879 -8.234 1 83.31 53 ARG B N 1
ATOM 1787 C CA . ARG B 1 53 ? 20.547 5.781 -9.156 1 83.31 53 ARG B CA 1
ATOM 1788 C C . ARG B 1 53 ? 21.875 5.746 -8.406 1 83.31 53 ARG B C 1
ATOM 1790 O O . ARG B 1 53 ? 22.797 5.02 -8.797 1 83.31 53 ARG B O 1
ATOM 1797 N N . THR B 1 54 ? 21.891 6.477 -7.309 1 85.31 54 THR B N 1
ATOM 1798 C CA . THR B 1 54 ? 23.156 6.602 -6.59 1 85.31 54 THR B CA 1
ATOM 1799 C C . THR B 1 54 ? 23.141 5.754 -5.32 1 85.31 54 THR B C 1
ATOM 1801 O O . THR B 1 54 ? 24.188 5.48 -4.738 1 85.31 54 THR B O 1
ATOM 1804 N N . GLY B 1 55 ? 21.953 5.402 -4.883 1 83.25 55 GLY B N 1
ATOM 1805 C CA . GLY B 1 55 ? 21.828 4.656 -3.641 1 83.25 55 GLY B CA 1
ATOM 1806 C C . GLY B 1 55 ? 22.047 5.512 -2.406 1 83.25 55 GLY B C 1
ATOM 1807 O O . GLY B 1 55 ? 22.375 4.996 -1.337 1 83.25 55 GLY B O 1
ATOM 1808 N N . LEU B 1 56 ? 21.844 6.781 -2.562 1 87.69 56 LEU B N 1
ATOM 1809 C CA . LEU B 1 56 ? 22.094 7.688 -1.449 1 87.69 56 LEU B CA 1
ATOM 1810 C C . LEU B 1 56 ? 20.797 8.297 -0.936 1 87.69 56 LEU B C 1
ATOM 1812 O O . LEU B 1 56 ? 19.844 8.477 -1.7 1 87.69 56 LEU B O 1
ATOM 1816 N N . CYS B 1 57 ? 20.859 8.555 0.353 1 90.75 57 CYS B N 1
ATOM 1817 C CA . CYS B 1 57 ? 19.766 9.312 0.955 1 90.75 57 CYS B CA 1
ATOM 1818 C C . CYS B 1 57 ? 19.875 10.797 0.606 1 90.75 57 CYS B C 1
ATOM 1820 O O . CYS B 1 57 ? 20.875 11.438 0.904 1 90.75 57 CYS B O 1
ATOM 1822 N N . ALA B 1 58 ? 18.906 11.297 -0.031 1 91.75 58 ALA B N 1
ATOM 1823 C CA . ALA B 1 58 ? 18.906 12.695 -0.45 1 91.75 58 ALA B CA 1
ATOM 1824 C C . ALA B 1 58 ? 18.469 13.617 0.688 1 91.75 58 ALA B C 1
ATOM 1826 O O . ALA B 1 58 ? 18.984 14.727 0.836 1 91.75 58 ALA B O 1
ATOM 1827 N N . GLN B 1 59 ? 17.516 13.203 1.443 1 94.12 59 GLN B N 1
ATOM 1828 C CA . GLN B 1 59 ? 16.922 14.031 2.492 1 94.12 59 GLN B CA 1
ATOM 1829 C C . GLN B 1 59 ? 16.172 13.18 3.514 1 94.12 59 GLN B C 1
ATOM 1831 O O . GLN B 1 59 ? 15.547 12.188 3.158 1 94.12 59 GLN B O 1
ATOM 1836 N N . THR B 1 60 ? 16.281 13.57 4.754 1 94.69 60 THR B N 1
ATOM 1837 C CA . THR B 1 60 ? 15.492 12.961 5.816 1 94.69 60 THR B CA 1
ATOM 1838 C C . THR B 1 60 ? 14.625 14.008 6.516 1 94.69 60 THR B C 1
ATOM 1840 O O . THR B 1 60 ? 15.086 15.125 6.785 1 94.69 60 THR B O 1
ATOM 1843 N N . PHE B 1 61 ? 13.43 13.68 6.789 1 96.12 61 PHE B N 1
ATOM 1844 C CA . PHE B 1 61 ? 12.469 14.562 7.438 1 96.12 61 PHE B CA 1
ATOM 1845 C C . PHE B 1 61 ? 12.258 14.164 8.891 1 96.12 61 PHE B C 1
ATOM 1847 O O . PHE B 1 61 ? 11.797 13.055 9.172 1 96.12 61 PHE B O 1
ATOM 1854 N N . TYR B 1 62 ? 12.5 15.141 9.734 1 95.38 62 TYR B N 1
ATOM 1855 C CA . TYR B 1 62 ? 12.305 14.953 11.172 1 95.38 62 TYR B CA 1
ATOM 1856 C C . TYR B 1 62 ? 11.102 15.758 11.664 1 95.38 62 TYR B C 1
ATOM 1858 O O . TYR B 1 62 ? 10.891 16.891 11.234 1 95.38 62 TYR B O 1
ATOM 1866 N N . GLY B 1 63 ? 10.344 15.102 12.539 1 94.56 63 GLY B N 1
ATOM 1867 C CA . GLY B 1 63 ? 9.242 15.875 13.086 1 94.56 63 GLY B CA 1
ATOM 1868 C C . GLY B 1 63 ? 8.195 15.023 13.781 1 94.56 63 GLY B C 1
ATOM 1869 O O . GLY B 1 63 ? 7.617 15.438 14.789 1 94.56 63 GLY B O 1
ATOM 1870 N N . HIS B 1 64 ? 7.926 13.844 13.211 1 96.94 64 HIS B N 1
ATOM 1871 C CA . HIS B 1 64 ? 7.012 12.938 13.898 1 96.94 64 HIS B CA 1
ATOM 1872 C C . HIS B 1 64 ? 7.582 12.5 15.242 1 96.94 64 HIS B C 1
ATOM 1874 O O . HIS B 1 64 ? 8.789 12.289 15.367 1 96.94 64 HIS B O 1
ATOM 1880 N N . LEU B 1 65 ? 6.781 12.344 16.219 1 96.5 65 LEU B N 1
ATOM 1881 C CA . LEU B 1 65 ? 7.199 11.914 17.547 1 96.5 65 LEU B CA 1
ATOM 1882 C C . LEU B 1 65 ? 6.91 10.43 17.766 1 96.5 65 LEU B C 1
ATOM 1884 O O . LEU B 1 65 ? 7.32 9.852 18.766 1 96.5 65 LEU B O 1
ATOM 1888 N N . HIS B 1 66 ? 6.203 9.844 16.844 1 97.75 66 HIS B N 1
ATOM 1889 C CA . HIS B 1 66 ? 5.863 8.43 16.875 1 97.75 66 HIS B CA 1
ATOM 1890 C C . HIS B 1 66 ? 6.117 7.77 15.531 1 97.75 66 HIS B C 1
ATOM 1892 O O . HIS B 1 66 ? 6.523 8.438 14.578 1 97.75 66 HIS B O 1
ATOM 1898 N N . SER B 1 67 ? 5.969 6.445 15.508 1 98.06 67 SER B N 1
ATOM 1899 C CA . SER B 1 67 ? 6.223 5.672 14.297 1 98.06 67 SER B CA 1
ATOM 1900 C C . SER B 1 67 ? 5.43 6.219 13.117 1 98.06 67 SER B C 1
ATOM 1902 O O . SER B 1 67 ? 4.211 6.391 13.203 1 98.06 67 SER B O 1
ATOM 1904 N N . CYS B 1 68 ? 6.145 6.449 12 1 98.12 68 CYS B N 1
ATOM 1905 C CA . CYS B 1 68 ? 5.469 6.84 10.766 1 98.12 68 CYS B CA 1
ATOM 1906 C C . CYS B 1 68 ? 4.926 5.617 10.031 1 98.12 68 CYS B C 1
ATOM 1908 O O . CYS B 1 68 ? 5.684 4.719 9.664 1 98.12 68 CYS B O 1
ATOM 1910 N N . ASN B 1 69 ? 3.643 5.648 9.789 1 98.06 69 ASN B N 1
ATOM 1911 C CA . ASN B 1 69 ? 3.008 4.473 9.203 1 98.06 69 ASN B CA 1
ATOM 1912 C C . ASN B 1 69 ? 2.963 4.559 7.684 1 98.06 69 ASN B C 1
ATOM 1914 O O . ASN B 1 69 ? 3.088 3.545 6.996 1 98.06 69 ASN B O 1
ATOM 1918 N N . HIS B 1 70 ? 2.756 5.727 7.211 1 98.25 70 HIS B N 1
ATOM 1919 C CA . HIS B 1 70 ? 2.615 5.871 5.766 1 98.25 70 HIS B CA 1
ATOM 1920 C C . HIS B 1 70 ? 2.939 7.293 5.324 1 98.25 70 HIS B C 1
ATOM 1922 O O . HIS B 1 70 ? 2.719 8.25 6.07 1 98.25 70 HIS B O 1
ATOM 1928 N N . ALA B 1 71 ? 3.441 7.426 4.125 1 98.06 71 ALA B N 1
ATOM 1929 C CA . ALA B 1 71 ? 3.705 8.711 3.484 1 98.06 71 ALA B CA 1
ATOM 1930 C C . ALA B 1 71 ? 3.531 8.617 1.972 1 98.06 71 ALA B C 1
ATOM 1932 O O . ALA B 1 71 ? 3.771 7.559 1.38 1 98.06 71 ALA B O 1
ATOM 1933 N N . THR B 1 72 ? 3.113 9.695 1.411 1 97.5 72 THR B N 1
ATOM 1934 C CA . THR B 1 72 ? 2.967 9.711 -0.04 1 97.5 72 THR B CA 1
ATOM 1935 C C . THR B 1 72 ? 3.168 11.117 -0.586 1 97.5 72 THR B C 1
ATOM 1937 O O . THR B 1 72 ? 3.033 12.102 0.148 1 97.5 72 THR B O 1
ATOM 1940 N N . PHE B 1 73 ? 3.412 11.172 -1.901 1 95.94 73 PHE B N 1
ATOM 1941 C CA . PHE B 1 73 ? 3.564 12.43 -2.621 1 95.94 73 PHE B CA 1
ATOM 1942 C C . PHE B 1 73 ? 2.219 12.922 -3.139 1 95.94 73 PHE B C 1
ATOM 1944 O O . PHE B 1 73 ? 1.351 12.117 -3.49 1 95.94 73 PHE B O 1
ATOM 1951 N N . ASN B 1 74 ? 2.197 14.234 -3.225 1 94.81 74 ASN B N 1
ATOM 1952 C CA . ASN B 1 74 ? 1.159 14.727 -4.125 1 94.81 74 ASN B CA 1
ATOM 1953 C C . ASN B 1 74 ? 1.58 14.602 -5.586 1 94.81 74 ASN B C 1
ATOM 1955 O O . ASN B 1 74 ? 2.736 14.289 -5.879 1 94.81 74 ASN B O 1
ATOM 1959 N N . MET B 1 75 ? 0.658 14.836 -6.477 1 91.19 75 MET B N 1
ATOM 1960 C CA . MET B 1 75 ? 0.909 14.594 -7.895 1 91.19 75 MET B CA 1
ATOM 1961 C C . MET B 1 75 ? 1.989 15.539 -8.422 1 91.19 75 MET B C 1
ATOM 1963 O O . MET B 1 75 ? 2.775 15.156 -9.289 1 91.19 75 MET B O 1
ATOM 1967 N N . LYS B 1 76 ? 2.07 16.719 -7.895 1 91.62 76 LYS B N 1
ATOM 1968 C CA . LYS B 1 76 ? 3.047 17.719 -8.328 1 91.62 76 LYS B CA 1
ATOM 1969 C C . LYS B 1 76 ? 4.453 17.344 -7.863 1 91.62 76 LYS B C 1
ATOM 1971 O O . LYS B 1 76 ? 5.441 17.828 -8.422 1 91.62 76 LYS B O 1
ATOM 1976 N N . GLY B 1 77 ? 4.547 16.656 -6.855 1 92.56 77 GLY B N 1
ATOM 1977 C CA . GLY B 1 77 ? 5.832 16.188 -6.363 1 92.56 77 GLY B CA 1
ATOM 1978 C C . GLY B 1 77 ? 6.539 17.203 -5.488 1 92.56 77 GLY B C 1
ATOM 1979 O O . GLY B 1 77 ? 7.754 17.125 -5.289 1 92.56 77 GLY B O 1
ATOM 1980 N N . ASP B 1 78 ? 5.82 18.125 -5.016 1 93.5 78 ASP B N 1
ATOM 1981 C CA . ASP B 1 78 ? 6.465 19.156 -4.215 1 93.5 78 ASP B CA 1
ATOM 1982 C C . ASP B 1 78 ? 6.062 19.047 -2.746 1 93.5 78 ASP B C 1
ATOM 1984 O O . ASP B 1 78 ? 6.617 19.75 -1.891 1 93.5 78 ASP B O 1
ATOM 1988 N N . THR B 1 79 ? 5.043 18.219 -2.424 1 95.44 79 THR B N 1
ATOM 1989 C CA . THR B 1 79 ? 4.535 18.062 -1.065 1 95.44 79 THR B CA 1
ATOM 1990 C C . THR B 1 79 ? 4.391 16.578 -0.711 1 95.44 79 THR B C 1
ATOM 1992 O O . THR B 1 79 ? 3.979 15.773 -1.548 1 95.44 79 THR B O 1
ATOM 1995 N N . ILE B 1 80 ? 4.762 16.234 0.514 1 96.94 80 ILE B N 1
ATOM 1996 C CA . ILE B 1 80 ? 4.547 14.914 1.09 1 96.94 80 ILE B CA 1
ATOM 1997 C C . ILE B 1 80 ? 3.545 15.008 2.238 1 96.94 80 ILE B C 1
ATOM 1999 O O . ILE B 1 80 ? 3.557 15.977 3.004 1 96.94 80 ILE B O 1
ATOM 2003 N N . VAL B 1 81 ? 2.658 14.055 2.342 1 97.75 81 VAL B N 1
ATOM 2004 C CA . VAL B 1 81 ? 1.848 13.891 3.543 1 97.75 81 VAL B CA 1
ATOM 2005 C C . VAL B 1 81 ? 2.227 12.594 4.25 1 97.75 81 VAL B C 1
ATOM 2007 O O . VAL B 1 81 ? 2.553 11.594 3.598 1 97.75 81 VAL B O 1
ATOM 2010 N N . SER B 1 82 ? 2.248 12.625 5.5 1 98.19 82 SER B N 1
ATOM 2011 C CA . SER B 1 82 ? 2.537 11.438 6.305 1 98.19 82 SER B CA 1
ATOM 2012 C C . SER B 1 82 ? 1.597 11.344 7.504 1 98.19 82 SER B C 1
ATOM 2014 O O . SER B 1 82 ? 1.036 12.352 7.941 1 98.19 82 SER B O 1
ATOM 2016 N N . CYS B 1 83 ? 1.396 10.102 7.957 1 98.19 83 CYS B N 1
ATOM 2017 C CA . CYS B 1 83 ? 0.648 9.844 9.18 1 98.19 83 CYS B CA 1
ATOM 2018 C C . CYS B 1 83 ? 1.424 8.922 10.109 1 98.19 83 CYS B C 1
ATOM 2020 O O . CYS B 1 83 ? 2.305 8.18 9.664 1 98.19 83 CYS B O 1
ATOM 2022 N N . ASP B 1 84 ? 1.08 9.039 11.375 1 98.19 84 ASP B N 1
ATOM 2023 C CA . ASP B 1 84 ? 1.855 8.234 12.312 1 98.19 84 ASP B CA 1
ATOM 2024 C C . ASP B 1 84 ? 0.939 7.438 13.234 1 98.19 84 ASP B C 1
ATOM 2026 O O . ASP B 1 84 ? -0.28 7.422 13.055 1 98.19 84 ASP B O 1
ATOM 2030 N N . SER B 1 85 ? 1.508 6.691 14.18 1 98.06 85 SER B N 1
ATOM 2031 C CA . SER B 1 85 ? 0.817 5.719 15.016 1 98.06 85 SER B CA 1
ATOM 2032 C C . SER B 1 85 ? -0.02 6.41 16.094 1 98.06 85 SER B C 1
ATOM 2034 O O . SER B 1 85 ? -0.735 5.75 16.844 1 98.06 85 SER B O 1
ATOM 2036 N N . TYR B 1 86 ? -0.06 7.727 16.141 1 96.88 86 TYR B N 1
ATOM 2037 C CA . TYR B 1 86 ? -0.898 8.469 17.078 1 96.88 86 TYR B CA 1
ATOM 2038 C C . TYR B 1 86 ? -1.89 9.359 16.344 1 96.88 86 TYR B C 1
ATOM 2040 O O . TYR B 1 86 ? -2.561 10.188 16.953 1 96.88 86 TYR B O 1
ATOM 2048 N N . GLY B 1 87 ? -1.883 9.203 15.039 1 96.19 87 GLY B N 1
ATOM 2049 C CA . GLY B 1 87 ? -2.9 9.883 14.25 1 96.19 87 GLY B CA 1
ATOM 2050 C C . GLY B 1 87 ? -2.516 11.297 13.867 1 96.19 87 GLY B C 1
ATOM 2051 O O . GLY B 1 87 ? -3.373 12.094 13.477 1 96.19 87 GLY B O 1
ATOM 2052 N N . VAL B 1 88 ? -1.233 11.625 14.023 1 96.62 88 VAL B N 1
ATOM 2053 C CA . VAL B 1 88 ? -0.765 12.945 13.617 1 96.62 88 VAL B CA 1
ATOM 2054 C C . VAL B 1 88 ? -0.451 12.953 12.125 1 96.62 88 VAL B C 1
ATOM 2056 O O . VAL B 1 88 ? 0.246 12.062 11.633 1 96.62 88 VAL B O 1
ATOM 2059 N N . LEU B 1 89 ? -0.991 13.977 11.508 1 96.88 89 LEU B N 1
ATOM 2060 C CA . LEU B 1 89 ? -0.71 14.211 10.094 1 96.88 89 LEU B CA 1
ATOM 2061 C C . LEU B 1 89 ? 0.293 15.352 9.93 1 96.88 89 LEU B C 1
ATOM 2063 O O . LEU B 1 89 ? 0.199 16.375 10.609 1 96.88 89 LEU B O 1
ATOM 2067 N N . LYS B 1 90 ? 1.225 15.102 9.031 1 96.88 90 LYS B N 1
ATOM 2068 C CA . LYS B 1 90 ? 2.146 16.188 8.703 1 96.88 90 LYS B CA 1
ATOM 2069 C C . LYS B 1 90 ? 2.264 16.375 7.195 1 96.88 90 LYS B C 1
ATOM 2071 O O . LYS B 1 90 ? 2.293 15.391 6.445 1 96.88 90 LYS B O 1
ATOM 2076 N N . LEU B 1 91 ? 2.277 17.609 6.867 1 96.62 91 LEU B N 1
ATOM 2077 C CA . LEU B 1 91 ? 2.598 18 5.504 1 96.62 91 LEU B CA 1
ATOM 2078 C C . LEU B 1 91 ? 4.016 18.562 5.418 1 96.62 91 LEU B C 1
ATOM 2080 O O . LEU B 1 91 ? 4.402 19.406 6.234 1 96.62 91 LEU B O 1
ATOM 2084 N N . TRP B 1 92 ? 4.676 18.094 4.43 1 96.56 92 TRP B N 1
ATOM 2085 C CA . TRP B 1 92 ? 6.078 18.469 4.289 1 96.56 92 TRP B CA 1
ATOM 2086 C C . TRP B 1 92 ? 6.324 19.172 2.959 1 96.56 92 TRP B C 1
ATOM 2088 O O . TRP B 1 92 ? 5.859 18.719 1.913 1 96.56 92 TRP B O 1
ATOM 2098 N N . ASP B 1 93 ? 7.027 20.266 3.062 1 94.12 93 ASP B N 1
ATOM 2099 C CA . ASP B 1 93 ? 7.605 20.859 1.859 1 94.12 93 ASP B CA 1
ATOM 2100 C C . ASP B 1 93 ? 8.891 20.125 1.453 1 94.12 93 ASP B C 1
ATOM 2102 O O . ASP B 1 93 ? 9.867 20.109 2.205 1 94.12 93 ASP B O 1
ATOM 2106 N N . ILE B 1 94 ? 8.914 19.594 0.305 1 93.31 94 ILE B N 1
ATOM 2107 C CA . ILE B 1 94 ? 10.023 18.734 -0.102 1 93.31 94 ILE B CA 1
ATOM 2108 C C . ILE B 1 94 ? 11.305 19.562 -0.213 1 93.31 94 ILE B C 1
ATOM 2110 O O . ILE B 1 94 ? 12.383 19.109 0.191 1 93.31 94 ILE B O 1
ATOM 2114 N N . ARG B 1 95 ? 11.227 20.719 -0.722 1 90.25 95 ARG B N 1
ATOM 2115 C CA . ARG B 1 95 ? 12.406 21.547 -0.922 1 90.25 95 ARG B CA 1
ATOM 2116 C C . ARG B 1 95 ? 12.961 22.047 0.41 1 90.25 95 ARG B C 1
ATOM 2118 O O . ARG B 1 95 ? 14.18 22.078 0.604 1 90.25 95 ARG B O 1
ATOM 2125 N N . ARG B 1 96 ? 12.094 22.391 1.354 1 89.25 96 ARG B N 1
ATOM 2126 C CA . ARG B 1 96 ? 12.539 22.953 2.621 1 89.25 96 ARG B CA 1
ATOM 2127 C C . ARG B 1 96 ? 12.906 21.859 3.617 1 89.25 96 ARG B C 1
ATOM 2129 O O . ARG B 1 96 ? 13.711 22.078 4.523 1 89.25 96 ARG B O 1
ATOM 2136 N N . GLY B 1 97 ? 12.344 20.75 3.529 1 85.88 97 GLY B N 1
ATOM 2137 C CA . GLY B 1 97 ? 12.648 19.625 4.391 1 85.88 97 GLY B CA 1
ATOM 2138 C C . GLY B 1 97 ? 12.047 19.734 5.777 1 85.88 97 GLY B C 1
ATOM 2139 O O . GLY B 1 97 ? 12.523 19.125 6.727 1 85.88 97 GLY B O 1
ATOM 2140 N N . VAL B 1 98 ? 11.039 20.609 5.945 1 85.44 98 VAL B N 1
ATOM 2141 C CA . VAL B 1 98 ? 10.398 20.828 7.238 1 85.44 98 VAL B CA 1
ATOM 2142 C C . VAL B 1 98 ? 8.883 20.672 7.098 1 85.44 98 VAL B C 1
ATOM 2144 O O . VAL B 1 98 ? 8.336 20.844 6.004 1 85.44 98 VAL B O 1
ATOM 2147 N N . PRO B 1 99 ? 8.289 20.344 8.227 1 86.81 99 PRO B N 1
ATOM 2148 C CA . PRO B 1 99 ? 6.828 20.266 8.164 1 86.81 99 PRO B CA 1
ATOM 2149 C C . PRO B 1 99 ? 6.18 21.641 7.961 1 86.81 99 PRO B C 1
ATOM 2151 O O . PRO B 1 99 ? 6.547 22.609 8.625 1 86.81 99 PRO B O 1
ATOM 2154 N N . MET B 1 100 ? 5.309 21.625 6.988 1 85.81 100 MET B N 1
ATOM 2155 C CA . MET B 1 100 ? 4.504 22.812 6.746 1 85.81 100 MET B CA 1
ATOM 2156 C C . MET B 1 100 ? 3.342 22.906 7.727 1 85.81 100 MET B C 1
ATOM 2158 O O . MET B 1 100 ? 3.043 23.969 8.258 1 85.81 100 MET B O 1
ATOM 2162 N N . ILE B 1 101 ? 2.713 21.797 7.945 1 89.31 101 ILE B N 1
ATOM 2163 C CA . ILE B 1 101 ? 1.532 21.703 8.797 1 89.31 101 ILE B CA 1
ATOM 2164 C C . ILE B 1 101 ? 1.583 20.406 9.609 1 89.31 101 ILE B C 1
ATOM 2166 O O . ILE B 1 101 ? 2.121 19.406 9.148 1 89.31 101 ILE B O 1
ATOM 2170 N N . SER B 1 102 ? 1.172 20.5 10.844 1 93.06 102 SER B N 1
ATOM 2171 C CA . SER B 1 102 ? 0.931 19.375 11.727 1 93.06 102 SER B CA 1
ATOM 2172 C C . SER B 1 102 ? -0.502 19.359 12.242 1 93.06 102 SER B C 1
ATOM 2174 O O . SER B 1 102 ? -0.948 20.344 12.859 1 93.06 102 SER B O 1
ATOM 2176 N N . ILE B 1 103 ? -1.176 18.344 11.938 1 93.19 103 ILE B N 1
ATOM 2177 C CA . ILE B 1 103 ? -2.58 18.25 12.328 1 93.19 103 ILE B CA 1
ATOM 2178 C C . ILE B 1 103 ? -2.779 17.062 13.258 1 93.19 103 ILE B C 1
ATOM 2180 O O . ILE B 1 103 ? -2.377 15.938 12.938 1 93.19 103 ILE B O 1
ATOM 2184 N N . ASP B 1 104 ? -3.365 17.281 14.344 1 93 104 ASP B N 1
ATOM 2185 C CA . ASP B 1 104 ? -3.746 16.203 15.25 1 93 104 ASP B CA 1
ATOM 2186 C C . ASP B 1 104 ? -5.105 15.617 14.875 1 93 104 ASP B C 1
ATOM 2188 O O . ASP B 1 104 ? -6.145 16.203 15.18 1 93 104 ASP B O 1
ATOM 2192 N N . ALA B 1 105 ? -5.156 14.594 14.164 1 85.69 105 ALA B N 1
ATOM 2193 C CA . ALA B 1 105 ? -6.391 13.938 13.75 1 85.69 105 ALA B CA 1
ATOM 2194 C C . ALA B 1 105 ? -6.793 12.852 14.742 1 85.69 105 ALA B C 1
ATOM 2196 O O . ALA B 1 105 ? -7.699 12.062 14.477 1 85.69 105 ALA B O 1
ATOM 2197 N N . GLY B 1 106 ? -6.488 12.93 16.141 1 78.06 106 GLY B N 1
ATOM 2198 C CA . GLY B 1 106 ? -6.965 12.047 17.188 1 78.06 106 GLY B CA 1
ATOM 2199 C C . GLY B 1 106 ? -5.891 11.102 17.703 1 78.06 106 GLY B C 1
ATOM 2200 O O . GLY B 1 106 ? -4.738 11.172 17.266 1 78.06 106 GLY B O 1
ATOM 2201 N N . PRO B 1 107 ? -6.539 10.211 18.484 1 89.38 107 PRO B N 1
ATOM 2202 C CA . PRO B 1 107 ? -5.398 9.555 19.125 1 89.38 107 PRO B CA 1
ATOM 2203 C C . PRO B 1 107 ? -5.086 8.188 18.531 1 89.38 107 PRO B C 1
ATOM 2205 O O . PRO B 1 107 ? -4.203 7.48 19.031 1 89.38 107 PRO B O 1
ATOM 2208 N N . HIS B 1 108 ? -5.859 7.895 17.531 1 96.38 108 HIS B N 1
ATOM 2209 C CA . HIS B 1 108 ? -5.68 6.555 16.984 1 96.38 108 HIS B CA 1
ATOM 2210 C C . HIS B 1 108 ? -4.762 6.574 15.766 1 96.38 108 HIS B C 1
ATOM 2212 O O . HIS B 1 108 ? -4.676 7.586 15.07 1 96.38 108 HIS B O 1
ATOM 2218 N N . PRO B 1 109 ? -4.105 5.453 15.555 1 97.88 109 PRO B N 1
ATOM 2219 C CA . PRO B 1 109 ? -3.162 5.379 14.445 1 97.88 109 PRO B CA 1
ATOM 2220 C C . PRO B 1 109 ? -3.805 5.719 13.102 1 97.88 109 PRO B C 1
ATOM 2222 O O . PRO B 1 109 ? -4.945 5.328 12.844 1 97.88 109 PRO B O 1
ATOM 2225 N N . GLY B 1 110 ? -3.094 6.547 12.273 1 98 110 GLY B N 1
ATOM 2226 C CA . GLY B 1 110 ? -3.336 6.613 10.836 1 98 110 GLY B CA 1
ATOM 2227 C C . GLY B 1 110 ? -2.631 5.516 10.062 1 98 110 GLY B C 1
ATOM 2228 O O . GLY B 1 110 ? -1.422 5.328 10.203 1 98 110 GLY B O 1
ATOM 2229 N N . ASN B 1 111 ? -3.361 4.816 9.258 1 97.62 111 ASN B N 1
ATOM 2230 C CA . ASN B 1 111 ? -2.807 3.645 8.586 1 97.62 111 ASN B CA 1
ATOM 2231 C C . ASN B 1 111 ? -2.328 3.977 7.18 1 97.62 111 ASN B C 1
ATOM 2233 O O . ASN B 1 111 ? -1.328 3.428 6.711 1 97.62 111 ASN B O 1
ATOM 2237 N N . GLN B 1 112 ? -3.037 4.793 6.52 1 97.88 112 GLN B N 1
ATOM 2238 C CA . GLN B 1 112 ? -2.711 5.184 5.152 1 97.88 112 GLN B CA 1
ATOM 2239 C C . GLN B 1 112 ? -3.221 6.59 4.848 1 97.88 112 GLN B C 1
ATOM 2241 O O . GLN B 1 112 ? -4.27 7 5.348 1 97.88 112 GLN B O 1
ATOM 2246 N N . VAL B 1 113 ? -2.457 7.305 4.02 1 97.94 113 VAL B N 1
ATOM 2247 C CA . VAL B 1 113 ? -2.855 8.633 3.559 1 97.94 113 VAL B CA 1
ATOM 2248 C C . VAL B 1 113 ? -2.875 8.664 2.033 1 97.94 113 VAL B C 1
ATOM 2250 O O . VAL B 1 113 ? -2.139 7.922 1.38 1 97.94 113 VAL B O 1
ATOM 2253 N N . ALA B 1 114 ? -3.689 9.547 1.558 1 97 114 ALA B N 1
ATOM 2254 C CA . ALA B 1 114 ? -3.795 9.734 0.113 1 97 114 ALA B CA 1
ATOM 2255 C C . ALA B 1 114 ? -4.152 11.18 -0.228 1 97 114 ALA B C 1
ATOM 2257 O O . ALA B 1 114 ? -4.996 11.789 0.435 1 97 114 ALA B O 1
ATOM 2258 N N . PHE B 1 115 ? -3.506 11.648 -1.299 1 95.75 115 PHE B N 1
ATOM 2259 C CA . PHE B 1 115 ? -3.916 12.914 -1.884 1 95.75 115 PHE B CA 1
ATOM 2260 C C . PHE B 1 115 ? -5.012 12.711 -2.924 1 95.75 115 PHE B C 1
ATOM 2262 O O . PHE B 1 115 ? -4.965 11.75 -3.697 1 95.75 115 PHE B O 1
ATOM 2269 N N . ASP B 1 116 ? -5.902 13.609 -2.871 1 94.31 116 ASP B N 1
ATOM 2270 C CA . ASP B 1 116 ? -6.695 13.672 -4.098 1 94.31 116 ASP B CA 1
ATOM 2271 C C . ASP B 1 116 ? -5.859 14.188 -5.266 1 94.31 116 ASP B C 1
ATOM 2273 O O . ASP B 1 116 ? -4.836 14.844 -5.062 1 94.31 116 ASP B O 1
ATOM 2277 N N . PRO B 1 117 ? -6.324 13.945 -6.504 1 91.19 117 PRO B N 1
ATOM 2278 C CA . PRO B 1 117 ? -5.492 14.273 -7.66 1 91.19 117 PRO B CA 1
ATOM 2279 C C . PRO B 1 117 ? -5.156 15.758 -7.746 1 91.19 117 PRO B C 1
ATOM 2281 O O . PRO B 1 117 ? -4.09 16.125 -8.25 1 91.19 117 PRO B O 1
ATOM 2284 N N . SER B 1 118 ? -5.945 16.578 -7.27 1 91.38 118 SER B N 1
ATOM 2285 C CA . SER B 1 118 ? -5.672 18.016 -7.305 1 91.38 118 SER B CA 1
ATOM 2286 C C . SER B 1 118 ? -4.633 18.406 -6.266 1 91.38 118 SER B C 1
ATOM 2288 O O . SER B 1 118 ? -4.039 19.484 -6.348 1 91.38 118 SER B O 1
ATOM 2290 N N . GLY B 1 119 ? -4.5 17.578 -5.254 1 92.88 119 GLY B N 1
ATOM 2291 C CA . GLY B 1 119 ? -3.584 17.875 -4.164 1 92.88 119 GLY B CA 1
ATOM 2292 C C . GLY B 1 119 ? -4.191 18.766 -3.096 1 92.88 119 GLY B C 1
ATOM 2293 O O . GLY B 1 119 ? -3.492 19.219 -2.184 1 92.88 119 GLY B O 1
ATOM 2294 N N . HIS B 1 120 ? -5.473 18.984 -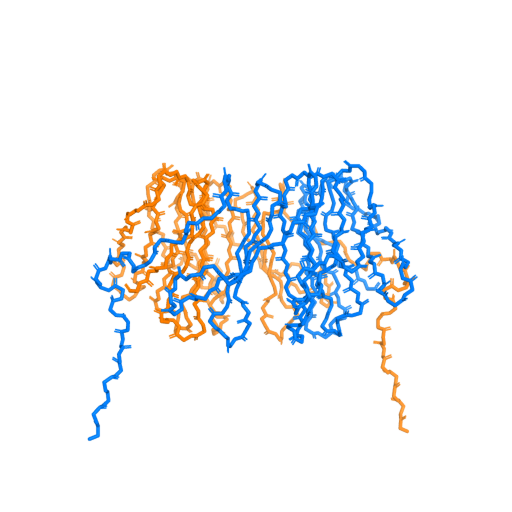3.16 1 93.31 120 HIS B N 1
ATOM 2295 C CA . HIS B 1 120 ? -6.109 19.922 -2.24 1 93.31 120 HIS B CA 1
ATOM 2296 C C . HIS B 1 120 ? -6.703 19.203 -1.037 1 93.31 120 HIS B C 1
ATOM 2298 O O . HIS B 1 120 ? -6.969 19.828 -0.005 1 93.31 120 HIS B O 1
ATOM 2304 N N . ILE B 1 121 ? -6.98 17.953 -1.188 1 94 121 ILE B N 1
ATOM 2305 C CA . ILE B 1 121 ? -7.582 17.156 -0.119 1 94 121 ILE B CA 1
ATOM 2306 C C . ILE B 1 121 ? -6.688 15.969 0.207 1 94 121 ILE B C 1
ATOM 2308 O O . ILE B 1 121 ? -6.156 15.312 -0.697 1 94 121 ILE B O 1
ATOM 2312 N N . VAL B 1 122 ? -6.535 15.75 1.503 1 95.75 122 VAL B N 1
ATOM 2313 C CA . VAL B 1 122 ? -5.855 14.562 1.994 1 95.75 122 VAL B CA 1
ATOM 2314 C C . VAL B 1 122 ? -6.836 13.688 2.768 1 95.75 122 VAL B C 1
ATOM 2316 O O . VAL B 1 122 ? -7.625 14.188 3.572 1 95.75 122 VAL B O 1
ATOM 2319 N N . ALA B 1 123 ? -6.832 12.414 2.477 1 96.38 123 ALA B N 1
ATOM 2320 C CA . ALA B 1 123 ? -7.613 11.438 3.24 1 96.38 123 ALA B CA 1
ATOM 2321 C C . ALA B 1 123 ? -6.707 10.555 4.094 1 96.38 123 ALA B C 1
ATOM 2323 O O . ALA B 1 123 ? -5.582 10.242 3.697 1 96.38 123 ALA B O 1
ATOM 2324 N N . VAL B 1 124 ? -7.207 10.148 5.223 1 97.25 124 VAL B N 1
ATOM 2325 C CA . VAL B 1 124 ? -6.457 9.273 6.125 1 97.25 124 VAL B CA 1
ATOM 2326 C C . VAL B 1 124 ? -7.352 8.133 6.605 1 97.25 124 VAL B C 1
ATOM 2328 O O . VAL B 1 124 ? -8.492 8.359 7.008 1 97.25 124 VAL B O 1
ATOM 2331 N N . ALA B 1 125 ? -6.875 6.957 6.453 1 97.62 125 ALA B N 1
ATOM 2332 C CA . ALA B 1 125 ? -7.5 5.793 7.074 1 97.62 125 ALA B CA 1
ATOM 2333 C C . ALA B 1 125 ? -7.129 5.695 8.555 1 97.62 125 ALA B C 1
ATOM 2335 O O . ALA B 1 125 ? -5.957 5.539 8.898 1 97.62 125 ALA B O 1
ATOM 2336 N N . SER B 1 126 ? -8.117 5.719 9.414 1 97.69 126 SER B N 1
ATOM 2337 C CA . SER B 1 126 ? -7.832 5.777 10.844 1 97.69 126 SER B CA 1
ATOM 2338 C C . SER B 1 126 ? -8.289 4.508 11.555 1 97.69 126 SER B C 1
ATOM 2340 O O . SER B 1 126 ? -9.328 3.941 11.219 1 97.69 126 SER B O 1
ATOM 2342 N N . ASN B 1 127 ? -7.562 4.141 12.555 1 97.94 127 ASN B N 1
ATOM 2343 C CA . ASN B 1 127 ? -7.914 2.998 13.391 1 97.94 127 ASN B CA 1
ATOM 2344 C C . ASN B 1 127 ? -9.141 3.291 14.25 1 97.94 127 ASN B C 1
ATOM 2346 O O . ASN B 1 127 ? -9.703 2.387 14.867 1 97.94 127 ASN B O 1
ATOM 2350 N N . ASP B 1 128 ? -9.609 4.516 14.297 1 96.12 128 ASP B N 1
ATOM 2351 C CA . ASP B 1 128 ? -10.812 4.809 15.078 1 96.12 128 ASP B CA 1
ATOM 2352 C C . ASP B 1 128 ? -12.078 4.453 14.305 1 96.12 128 ASP B C 1
ATOM 2354 O O . ASP B 1 128 ? -13.188 4.703 14.766 1 96.12 128 ASP B O 1
ATOM 2358 N N . GLY B 1 129 ? -11.898 3.93 13.102 1 95.25 129 GLY B N 1
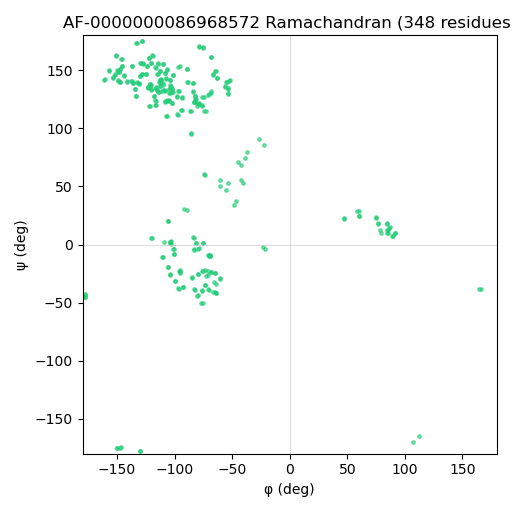ATOM 2359 C CA . GLY B 1 129 ? -13.023 3.482 12.305 1 95.25 129 GLY B CA 1
ATOM 2360 C C . GLY B 1 129 ? -13.562 4.559 11.375 1 95.25 129 GLY B C 1
ATOM 2361 O O . GLY B 1 129 ? -14.625 4.391 10.781 1 95.25 129 GLY B O 1
ATOM 2362 N N . THR B 1 130 ? -12.844 5.633 11.258 1 94.5 130 THR B N 1
ATOM 2363 C CA . THR B 1 130 ? -13.289 6.707 10.375 1 94.5 130 THR B CA 1
ATOM 2364 C C . THR B 1 130 ? -12.25 6.977 9.289 1 94.5 130 THR B C 1
ATOM 2366 O O . THR B 1 130 ? -11.086 6.602 9.43 1 94.5 130 THR B O 1
ATOM 2369 N N . VAL B 1 131 ? -12.773 7.512 8.258 1 95.69 131 VAL B N 1
ATOM 2370 C CA . VAL B 1 131 ? -11.906 8.195 7.297 1 95.69 131 VAL B CA 1
ATOM 2371 C C . VAL B 1 131 ? -11.922 9.695 7.566 1 95.69 131 VAL B C 1
ATOM 2373 O O . VAL B 1 131 ? -12.984 10.312 7.652 1 95.69 131 VAL B O 1
ATOM 2376 N N . LYS B 1 132 ? -10.75 10.211 7.707 1 95.44 132 LYS B N 1
ATOM 2377 C CA . LYS B 1 132 ? -10.664 11.656 7.891 1 95.44 132 LYS B CA 1
ATOM 2378 C C . LYS B 1 132 ? -10.195 12.352 6.613 1 95.44 132 LYS B C 1
ATOM 2380 O O . LYS B 1 132 ? -9.336 11.828 5.898 1 95.44 132 LYS B O 1
ATOM 2385 N N . THR B 1 133 ? -10.789 13.477 6.391 1 94.19 133 THR B N 1
ATOM 2386 C CA . THR B 1 133 ? -10.391 14.273 5.234 1 94.19 133 THR B CA 1
ATOM 2387 C C . THR B 1 133 ? -9.953 15.672 5.668 1 94.19 133 THR B C 1
ATOM 2389 O O . THR B 1 133 ? -10.609 16.312 6.492 1 94.19 133 THR B O 1
ATOM 2392 N N . LEU B 1 134 ? -8.844 16.094 5.117 1 94.38 134 LEU B N 1
ATOM 2393 C CA . LEU B 1 134 ? -8.273 17.406 5.402 1 94.38 134 LEU B CA 1
ATOM 2394 C C . LEU B 1 134 ? -8.258 18.281 4.148 1 94.38 134 LEU B C 1
ATOM 2396 O O . LEU B 1 134 ? -7.672 17.906 3.133 1 94.38 134 LEU B O 1
ATOM 2400 N N . GLU B 1 135 ? -8.922 19.344 4.254 1 92.44 135 GLU B N 1
ATOM 2401 C CA . GLU B 1 135 ? -8.766 20.375 3.227 1 92.44 135 GLU B CA 1
ATOM 2402 C C . GLU B 1 135 ? -7.539 21.234 3.49 1 92.44 135 GLU B C 1
ATOM 2404 O O . GLU B 1 135 ? -7.48 21.953 4.496 1 92.44 135 GLU B O 1
ATOM 2409 N N . LEU B 1 136 ? -6.648 21.312 2.596 1 91.38 136 LEU B N 1
ATOM 2410 C CA . LEU B 1 136 ? -5.336 21.891 2.865 1 91.38 136 LEU B CA 1
ATOM 2411 C C . LEU B 1 136 ? -5.414 23.406 2.926 1 91.38 136 LEU B C 1
ATOM 2413 O O . LEU B 1 136 ? -4.727 24.031 3.732 1 91.38 136 LEU B O 1
ATOM 2417 N N . LYS B 1 137 ? -6.184 23.953 2.059 1 88.81 137 LYS B N 1
ATOM 2418 C CA . LYS B 1 137 ? -6.266 25.406 2.02 1 88.81 137 LYS B CA 1
ATOM 2419 C C . LYS B 1 137 ? -6.852 25.969 3.314 1 88.81 137 LYS B C 1
ATOM 2421 O O . LYS B 1 137 ? -6.32 26.906 3.887 1 88.81 137 LYS B O 1
ATOM 2426 N N . SER B 1 138 ? -7.871 25.359 3.846 1 88.12 138 SER B N 1
ATOM 2427 C CA . SER B 1 138 ? -8.57 25.859 5.023 1 88.12 138 SER B CA 1
ATOM 2428 C C . SER B 1 138 ? -8.047 25.219 6.301 1 88.12 138 SER B C 1
ATOM 2430 O O . SER B 1 138 ? -8.227 25.75 7.395 1 88.12 138 SER B O 1
ATOM 2432 N N . GLY B 1 139 ? -7.488 24.062 6.148 1 86.62 139 GLY B N 1
ATOM 2433 C CA . GLY B 1 139 ? -7.094 23.281 7.312 1 86.62 139 GLY B CA 1
ATOM 2434 C C . GLY B 1 139 ? -8.258 22.562 7.969 1 86.62 139 GLY B C 1
ATOM 2435 O O . GLY B 1 139 ? -8.125 22.031 9.078 1 86.62 139 GLY B O 1
ATOM 2436 N N . HIS B 1 140 ? -9.367 22.5 7.32 1 89.06 140 HIS B N 1
ATOM 2437 C CA . HIS B 1 140 ? -10.547 21.875 7.887 1 89.06 140 HIS B CA 1
ATOM 2438 C C . HIS B 1 140 ? -10.43 20.344 7.844 1 89.06 140 HIS B C 1
ATOM 2440 O O . HIS B 1 140 ? -10.141 19.781 6.793 1 89.06 140 HIS B O 1
ATOM 2446 N N . LEU B 1 141 ? -10.625 19.75 8.992 1 91.12 141 LEU B N 1
ATOM 2447 C CA . LEU B 1 141 ? -10.602 18.297 9.141 1 91.12 141 LEU B CA 1
ATOM 2448 C C . LEU B 1 141 ? -12.008 17.75 9.336 1 91.12 141 LEU B C 1
ATOM 2450 O O . LEU B 1 141 ? -12.734 18.188 10.227 1 91.12 141 LEU B O 1
ATOM 2454 N N . SER B 1 142 ? -12.422 16.828 8.492 1 91.5 142 SER B N 1
ATOM 2455 C CA . SER B 1 142 ? -13.719 16.156 8.586 1 91.5 142 SER B CA 1
ATOM 2456 C C . SER B 1 142 ? -13.555 14.664 8.828 1 91.5 142 SER B C 1
ATOM 2458 O O . SER B 1 142 ? -12.508 14.086 8.5 1 91.5 142 SER B O 1
ATOM 2460 N N . SER B 1 143 ? -14.578 14.078 9.477 1 92.25 143 SER B N 1
ATOM 2461 C CA . SER B 1 143 ? -14.586 12.641 9.703 1 92.25 143 SER B CA 1
ATOM 2462 C C . SER B 1 143 ? -15.75 11.977 8.984 1 92.25 143 SER B C 1
ATOM 2464 O O . SER B 1 143 ? -16.906 12.383 9.141 1 92.25 143 SER B O 1
ATOM 2466 N N . LEU B 1 144 ? -15.438 11.055 8.195 1 91.5 144 LEU B N 1
ATOM 2467 C CA . LEU B 1 144 ? -16.438 10.219 7.531 1 91.5 144 LEU B CA 1
ATOM 2468 C C . LEU B 1 144 ? -16.688 8.945 8.32 1 91.5 144 LEU B C 1
ATOM 2470 O O . LEU B 1 144 ? -15.805 8.086 8.414 1 91.5 144 LEU B O 1
ATOM 2474 N N . VAL B 1 145 ? -17.875 8.812 8.797 1 91 145 VAL B N 1
ATOM 2475 C CA . VAL B 1 145 ? -18.219 7.734 9.711 1 91 145 VAL B CA 1
ATOM 2476 C C . VAL B 1 145 ? -19.031 6.672 8.977 1 91 145 VAL B C 1
ATOM 2478 O O . VAL B 1 145 ? -20 6.992 8.281 1 91 145 VAL B O 1
ATOM 2481 N N . GLY B 1 146 ? -18.641 5.406 9.117 1 87.94 146 GLY B N 1
ATOM 2482 C CA . GLY B 1 146 ? -19.375 4.324 8.477 1 87.94 146 GLY B CA 1
ATOM 2483 C C . GLY B 1 146 ? -18.812 2.951 8.797 1 87.94 146 GLY B C 1
ATOM 2484 O O . GLY B 1 146 ? -19.578 2.01 9.047 1 87.94 146 GLY B O 1
ATOM 2485 N N . HIS B 1 147 ? -17.531 2.795 8.781 1 91.62 147 HIS B N 1
ATOM 2486 C CA . HIS B 1 147 ? -16.906 1.522 9.125 1 91.62 147 HIS B CA 1
ATOM 2487 C C . HIS B 1 147 ? -17.172 1.152 10.578 1 91.62 147 HIS B C 1
ATOM 2489 O O . HIS B 1 147 ? -17.297 2.033 11.43 1 91.62 147 HIS B O 1
ATOM 2495 N N . GLU B 1 148 ? -17.234 -0.1 10.852 1 93.62 148 GLU B N 1
ATOM 2496 C CA . GLU B 1 148 ? -17.516 -0.583 12.203 1 93.62 148 GLU B CA 1
ATOM 2497 C C . GLU B 1 148 ? -16.25 -1.028 12.914 1 93.62 148 GLU B C 1
ATOM 2499 O O . GLU B 1 148 ? -16.297 -1.475 14.062 1 93.62 148 GLU B O 1
ATOM 2504 N N . ASP B 1 149 ? -15.195 -0.99 12.258 1 96.38 149 ASP B N 1
ATOM 2505 C CA . ASP B 1 149 ? -13.867 -1.326 12.766 1 96.38 149 ASP B CA 1
ATOM 2506 C C . ASP B 1 149 ? -12.797 -0.465 12.109 1 96.38 149 ASP B C 1
ATOM 2508 O O . ASP B 1 149 ? -13.109 0.488 11.391 1 96.38 149 ASP B O 1
ATOM 2512 N N . LYS B 1 150 ? -11.516 -0.72 12.375 1 97.06 150 LYS B N 1
ATOM 2513 C CA . LYS B 1 150 ? -10.398 0.063 11.867 1 97.06 150 LYS B CA 1
ATOM 2514 C C . LYS B 1 150 ? -10.469 0.201 10.344 1 97.06 150 LYS B C 1
ATOM 2516 O O . LYS B 1 150 ? -10.883 -0.731 9.656 1 97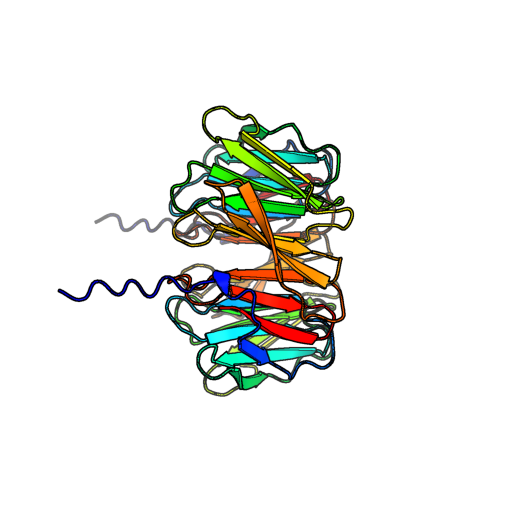.06 150 LYS B O 1
ATOM 2521 N N . VAL B 1 151 ? -10.133 1.343 9.859 1 96.44 151 VAL B N 1
ATOM 2522 C CA . VAL B 1 151 ? -9.961 1.557 8.43 1 96.44 151 VAL B CA 1
ATOM 2523 C C . VAL B 1 151 ? -8.492 1.353 8.055 1 96.44 151 VAL B C 1
ATOM 2525 O O . VAL B 1 151 ? -7.605 1.994 8.617 1 96.44 151 VAL B O 1
ATOM 2528 N N . GLN B 1 152 ? -8.258 0.499 7.086 1 95.5 152 GLN B N 1
ATOM 2529 C CA . GLN B 1 152 ? -6.887 0.094 6.781 1 95.5 152 GLN B CA 1
ATOM 2530 C C . GLN B 1 152 ? -6.336 0.862 5.586 1 95.5 152 GLN B C 1
ATOM 2532 O O . GLN B 1 152 ? -5.133 1.117 5.504 1 95.5 152 GLN B O 1
ATOM 2537 N N . SER B 1 153 ? -7.215 1.178 4.73 1 96 153 SER B N 1
ATOM 2538 C CA . SER B 1 153 ? -6.734 1.748 3.477 1 96 153 SER B CA 1
ATOM 2539 C C . SER B 1 153 ? -7.711 2.789 2.936 1 96 153 SER B C 1
ATOM 2541 O O . SER B 1 153 ? -8.906 2.744 3.234 1 96 153 SER B O 1
ATOM 2543 N N . VAL B 1 154 ? -7.172 3.721 2.16 1 95.75 154 VAL B N 1
ATOM 2544 C CA . VAL B 1 154 ? -7.945 4.758 1.49 1 95.75 154 VAL B CA 1
ATOM 2545 C C . VAL B 1 154 ? -7.285 5.121 0.162 1 95.75 154 VAL B C 1
ATOM 2547 O O . VAL B 1 154 ? -6.055 5.18 0.067 1 95.75 154 VAL B O 1
ATOM 2550 N N . ILE B 1 155 ? -8.117 5.32 -0.841 1 93.38 155 ILE B N 1
ATOM 2551 C CA . ILE B 1 155 ? -7.609 5.734 -2.145 1 93.38 155 ILE B CA 1
ATOM 2552 C C . ILE B 1 155 ? -8.633 6.637 -2.832 1 93.38 155 ILE B C 1
ATOM 2554 O O . ILE B 1 155 ? -9.828 6.539 -2.568 1 93.38 155 ILE B O 1
ATOM 2558 N N . PHE B 1 156 ? -8.078 7.527 -3.668 1 91.69 156 PHE B N 1
ATOM 2559 C CA . PHE B 1 156 ? -8.922 8.32 -4.555 1 91.69 156 PHE B CA 1
ATOM 2560 C C . PHE B 1 156 ? -8.898 7.75 -5.969 1 91.69 156 PHE B C 1
ATOM 2562 O O . PHE B 1 156 ? -7.883 7.223 -6.418 1 91.69 156 PHE B O 1
ATOM 2569 N N . ASP B 1 157 ? -10.055 7.887 -6.602 1 87 157 ASP B N 1
ATOM 2570 C CA . ASP B 1 157 ? -10 7.598 -8.031 1 87 157 ASP B CA 1
ATOM 2571 C C . ASP B 1 157 ? -9.336 8.734 -8.797 1 87 157 ASP B C 1
ATOM 2573 O O . ASP B 1 157 ? -9.047 9.789 -8.227 1 87 157 ASP B O 1
ATOM 2577 N N . HIS B 1 158 ? -9.031 8.484 -10.086 1 82.69 158 HIS B N 1
ATOM 2578 C CA . HIS B 1 158 ? -8.219 9.398 -10.875 1 82.69 158 HIS B CA 1
ATOM 2579 C C . HIS B 1 158 ? -8.93 10.734 -11.078 1 82.69 158 HIS B C 1
ATOM 2581 O O . HIS B 1 158 ? -8.281 11.75 -11.344 1 82.69 158 HIS B O 1
ATOM 2587 N N . MET B 1 159 ? -10.117 10.711 -11 1 81.19 159 MET B N 1
ATOM 2588 C CA . MET B 1 159 ? -10.859 11.945 -11.219 1 81.19 159 MET B CA 1
ATOM 2589 C C . MET B 1 159 ? -11.352 12.531 -9.891 1 81.19 159 MET B C 1
ATOM 2591 O O . MET B 1 159 ? -12.062 13.539 -9.883 1 81.19 159 MET B O 1
ATOM 2595 N N . ALA B 1 160 ? -10.977 11.836 -8.859 1 81.62 160 ALA B N 1
ATOM 2596 C CA . ALA B 1 160 ? -11.328 12.234 -7.5 1 81.62 160 ALA B CA 1
ATOM 2597 C C . ALA B 1 160 ? -12.844 12.289 -7.32 1 81.62 160 ALA B C 1
ATOM 2599 O O . ALA B 1 160 ? -13.352 13.109 -6.555 1 81.62 160 ALA B O 1
ATOM 2600 N N . GLU B 1 161 ? -13.516 11.516 -8.047 1 80.94 161 GLU B N 1
ATOM 2601 C CA . GLU B 1 161 ? -14.969 11.398 -7.906 1 80.94 161 GLU B CA 1
ATOM 2602 C C . GLU B 1 161 ? -15.336 10.492 -6.738 1 80.94 161 GLU B C 1
ATOM 2604 O O . GLU B 1 161 ? -16.406 10.641 -6.145 1 80.94 161 GLU B O 1
ATOM 2609 N N . HIS B 1 162 ? -14.461 9.656 -6.441 1 85.12 162 HIS B N 1
ATOM 2610 C CA . HIS B 1 162 ? -14.711 8.688 -5.379 1 85.12 162 HIS B CA 1
ATOM 2611 C C . HIS B 1 162 ? -13.523 8.578 -4.434 1 85.12 162 HIS B C 1
ATOM 2613 O O . HIS B 1 162 ? -12.375 8.594 -4.875 1 85.12 162 HIS B O 1
ATOM 2619 N N . LEU B 1 163 ? -13.836 8.602 -3.184 1 91.69 163 LEU B N 1
ATOM 2620 C CA . LEU B 1 163 ? -12.938 8.133 -2.133 1 91.69 163 LEU B CA 1
ATOM 2621 C C . LEU B 1 163 ? -13.352 6.75 -1.64 1 91.69 163 LEU B C 1
ATOM 2623 O O . LEU B 1 163 ? -14.492 6.547 -1.235 1 91.69 163 LEU B O 1
ATOM 2627 N N . ILE B 1 164 ? -12.43 5.824 -1.75 1 92.5 164 ILE B N 1
ATOM 2628 C CA . ILE B 1 164 ? -12.727 4.445 -1.374 1 92.5 164 ILE B CA 1
ATOM 2629 C C . ILE B 1 164 ? -11.914 4.062 -0.139 1 92.5 164 ILE B C 1
ATOM 2631 O O . ILE B 1 164 ? -10.727 4.383 -0.046 1 92.5 164 ILE B O 1
ATOM 2635 N N . SER B 1 165 ? -12.578 3.398 0.768 1 94.44 165 SER B N 1
ATOM 2636 C CA . SER B 1 165 ? -11.898 2.924 1.968 1 94.44 165 SER B CA 1
ATOM 2637 C C . SER B 1 165 ? -12.18 1.444 2.215 1 94.44 165 SER B C 1
ATOM 2639 O O . SER B 1 165 ? -13.25 0.942 1.859 1 94.44 165 SER B O 1
ATOM 2641 N N . GLY B 1 166 ? -11.234 0.744 2.715 1 94.12 166 GLY B N 1
ATOM 2642 C CA . GLY B 1 166 ? -11.352 -0.637 3.154 1 94.12 166 GLY B CA 1
ATOM 2643 C C . GLY B 1 166 ? -11.133 -0.81 4.645 1 94.12 166 GLY B C 1
ATOM 2644 O O . GLY B 1 166 ? -10.188 -0.262 5.207 1 94.12 166 GLY B O 1
ATOM 2645 N N . GLY B 1 167 ? -12.008 -1.583 5.246 1 93.94 167 GLY B N 1
ATOM 2646 C CA . GLY B 1 167 ? -11.984 -1.682 6.695 1 93.94 167 GLY B CA 1
ATOM 2647 C C . GLY B 1 167 ? -11.719 -3.09 7.195 1 93.94 167 GLY B C 1
ATOM 2648 O O . GLY B 1 167 ? -11.828 -4.055 6.434 1 93.94 167 GLY B O 1
ATOM 2649 N N . SER B 1 168 ? -11.344 -3.15 8.43 1 95.62 168 SER B N 1
ATOM 2650 C CA . SER B 1 168 ? -11.195 -4.426 9.125 1 95.62 168 SER B CA 1
ATOM 2651 C C . SER B 1 168 ? -12.547 -5.09 9.359 1 95.62 168 SER B C 1
ATOM 2653 O O . SER B 1 168 ? -12.609 -6.266 9.727 1 95.62 168 SER B O 1
ATOM 2655 N N . ASP B 1 169 ? -13.602 -4.426 9.117 1 92.5 169 ASP B N 1
ATOM 2656 C CA . ASP B 1 169 ? -14.953 -4.969 9.242 1 92.5 169 ASP B CA 1
ATOM 2657 C C . ASP B 1 169 ? -15.352 -5.738 7.984 1 92.5 169 ASP B C 1
ATOM 2659 O O . ASP B 1 169 ? -16.469 -6.242 7.891 1 92.5 169 ASP B O 1
ATOM 2663 N N . GLY B 1 170 ? -14.492 -5.719 6.996 1 91.12 170 GLY B N 1
ATOM 2664 C CA . GLY B 1 170 ? -14.742 -6.465 5.773 1 91.12 170 GLY B CA 1
ATOM 2665 C C . GLY B 1 170 ? -15.508 -5.672 4.734 1 91.12 170 GLY B C 1
ATOM 2666 O O . GLY B 1 170 ? -15.875 -6.203 3.684 1 91.12 170 GLY B O 1
ATOM 2667 N N . THR B 1 171 ? -15.695 -4.402 5.023 1 89.75 171 THR B N 1
ATOM 2668 C CA . THR B 1 171 ? -16.469 -3.596 4.09 1 89.75 171 THR B CA 1
ATOM 2669 C C . THR B 1 171 ? -15.57 -2.648 3.307 1 89.75 171 THR B C 1
ATOM 2671 O O . THR B 1 171 ? -14.5 -2.275 3.781 1 89.75 171 THR B O 1
ATOM 2674 N N . ILE B 1 172 ? -16.016 -2.369 2.143 1 91.19 172 ILE B N 1
ATOM 2675 C CA . ILE B 1 172 ? -15.477 -1.295 1.313 1 91.19 172 ILE B CA 1
ATOM 2676 C C . ILE B 1 172 ? -16.5 -0.174 1.189 1 91.19 172 ILE B C 1
ATOM 2678 O O . ILE B 1 172 ? -17.672 -0.427 0.9 1 91.19 172 ILE B O 1
ATOM 2682 N N . ARG B 1 173 ? -16.031 1.009 1.393 1 91.56 173 ARG B N 1
ATOM 2683 C CA . ARG B 1 173 ? -16.969 2.117 1.315 1 91.56 173 ARG B CA 1
ATOM 2684 C C . ARG B 1 173 ? -16.547 3.125 0.251 1 91.56 173 ARG B C 1
ATOM 2686 O O . ARG B 1 173 ? -15.367 3.428 0.114 1 91.56 173 ARG B O 1
ATOM 2693 N N . ILE B 1 174 ? -17.531 3.543 -0.444 1 90.06 174 ILE B N 1
ATOM 2694 C CA . ILE B 1 174 ? -17.344 4.582 -1.452 1 90.06 174 ILE B CA 1
ATOM 2695 C C . ILE B 1 174 ? -17.969 5.887 -0.969 1 90.06 174 ILE B C 1
ATOM 2697 O O . ILE B 1 174 ? -19.172 5.938 -0.683 1 90.06 174 ILE B O 1
ATOM 2701 N N . TRP B 1 175 ? -17.047 6.855 -0.955 1 88.06 175 TRP B N 1
ATOM 2702 C CA . TRP B 1 175 ? -17.5 8.148 -0.451 1 88.06 175 TRP B CA 1
ATOM 2703 C C . TRP B 1 175 ? -17.547 9.18 -1.574 1 88.06 175 TRP B C 1
ATOM 2705 O O . TRP B 1 175 ? -16.734 9.148 -2.494 1 88.06 175 TRP B O 1
ATOM 2715 N N . ASN B 1 176 ? -18.391 9.961 -1.636 1 75.5 176 ASN B N 1
ATOM 2716 C CA . ASN B 1 176 ? -18.516 11.055 -2.594 1 75.5 176 ASN B CA 1
ATOM 2717 C C . ASN B 1 176 ? -18.578 12.406 -1.895 1 75.5 176 ASN B C 1
ATOM 2719 O O . ASN B 1 176 ? -19.031 12.5 -0.748 1 75.5 176 ASN B O 1
#

InterPro domains:
  IPR001680 WD40 repeat [PF00400] (14-51)
  IPR001680 WD40 repeat [PF00400] (57-93)
  IPR001680 WD40 repeat [PF00400] (111-132)
  IPR001680 WD40 repeat [PF00400] (141-176)
  IPR001680 WD40 repeat [PS50082] (19-60)
  IPR001680 WD40 repeat [PS50082] (61-102)
  IPR001680 WD40 repeat [PS50082] (144-176)
  IPR001680 WD40 repeat [SM00320] (12-51)
  IPR001680 WD40 repeat [SM00320] (54-93)
  IPR001680 WD40 repeat [SM00320] (96-135)
  IPR001680 WD40 repeat [SM00320] (137-176)
  IPR015943 WD40/YVTN repeat-like-containing domain superfamily [G3DSA:2.130.10.10] (1-176)
  IPR019775 WD40 repeat, conserved site [PS00678] (38-52)
  IPR020472 PAC1/LIS1-like, WD-40 repeat [PR00320] (38-52)
  IPR020472 PAC1/LIS1-like, WD-40 repeat [PR00320] (80-94)
  IPR020472 PAC1/LIS1-like, WD-40 repeat [PR00320] (163-176)
  IPR036322 WD40-repeat-containing domain superfamily [SSF50978] (2-176)
  IPR050995 WD repeat and F-box domain-containing protein [PTHR14604] (1-176)

Radius of gyration: 19.48 Å; Cα contacts (8 Å, |Δi|>4): 1096; chains: 2; bounding box: 46×50×53 Å

Solvent-accessible surface area (backbone atoms only — not comparable to full-atom values): 17598 Å² total; per-residue (Å²): 133,86,78,71,70,75,63,51,50,60,76,66,58,42,75,73,33,72,33,78,73,55,84,26,27,35,54,33,76,45,68,42,85,97,55,56,36,34,41,35,13,12,51,59,18,32,34,36,33,29,33,67,86,77,42,41,78,73,45,68,38,68,76,56,90,42,33,21,35,18,58,42,63,30,79,86,63,53,40,35,42,34,26,13,56,43,13,40,34,35,32,29,34,59,89,78,48,41,68,72,44,78,43,79,73,50,75,40,30,22,46,24,59,33,48,30,64,85,53,50,37,37,37,33,7,19,48,78,14,27,38,34,37,33,35,62,90,81,64,48,74,46,72,35,76,74,55,87,28,32,21,50,34,46,45,54,40,87,79,45,54,36,38,38,35,27,12,50,62,11,38,35,36,35,31,46,132,86,77,70,69,73,64,50,50,60,77,66,59,42,76,73,33,73,33,77,73,55,85,25,27,34,53,32,76,43,69,43,84,97,54,56,38,34,41,35,15,12,50,61,17,34,35,34,35,28,33,67,87,75,43,41,77,74,45,67,37,69,75,56,92,43,33,22,35,18,59,43,62,31,81,86,64,53,40,35,42,34,25,12,55,44,14,39,34,36,32,29,36,60,88,78,50,42,68,74,45,78,42,80,73,46,76,38,29,24,46,25,60,34,48,31,65,85,53,50,37,37,39,32,7,18,49,79,14,28,39,33,38,33,35,62,89,80,62,49,74,47,72,34,75,76,55,87,28,32,20,50,34,46,44,53,41,89,79,45,57,36,40,37,35,26,12,50,62,12,36,33,36,36,30,49

Secondary structure (DSSP, 8-state):
---------GGG--EEEEE---SS-EEEEEEPTTSSEEEEEETTS-EEEEETTTTEEEEEE---SS-EEEEEE-TTSSEEEEEETT-EEEEEETTTTEEEEEEE--SSPEEEEEE-TTSSEEEEEETTSEEEEEETTTTEEEEEE--SS-EEEEEE-TTS--EEEEETTS-EEEE-/---------GGG--EEEEE---SS-EEEEEEPTTSSEEEEEETTS-EEEEETTTTEEEEEE---SS-EEEEEE-TTSSEEEEEETT-EEEEEETTTTEEEEEEE--SSPEEEEEE-TTSSEEEEEETTSEEEEEETTTTEEEEEE--SS-EEEEEE-TTSS-EEEEETTS-EEEE-

Organism: NCBI:txid35019

Nearest PDB structures (foldseek):
  7n61-assembly1_0B  TM=9.416E-01  e=6.808E-18  Chlamydomonas reinhardtii
  2co0-assembly1_A  TM=9.498E-01  e=9.373E-14  Homo sapiens
  4cy3-assembly1_A  TM=9.490E-01  e=3.574E-13  Drosophila melanogaster
  5naf-assembly3_C  TM=9.170E-01  e=9.881E-12  Mus musculus
  5k1a-assembly3_F  TM=9.135E-01  e=2.733E-11  Homo sapiens

pLDDT: mean 87.97, std 16.08, range [19.56, 98.25]

Sequence (352 aa):
MDETSKVWDLNSERCRYTLRGHKDSVNSIEFFPYSNIILTSSADKTLSLWDARTGLCAQTFYGHLHSCNHATFNMKGDTIVSCDSYGVLKLWDIRRGVPMISIDAGPHPGNQVAFDPSGHIVAVASNDGTVKTLELKSGHLSSLVGHEDKVQSVIFDHMAEHLISGGSDGTIRIWNMDETSKVWDLNSERCRYTLRGHKDSVNSIEFFPYSNIILTSSADKTLSLWDARTGLCAQTFYGHLHSCNHATFNMKGDTIVSCDSYGVLKLWDIRRGVPMISIDAGPHPGNQVAFDPSGHIVAVASNDGTVKTLELKSGHLSSLVGHEDKVQSVIFDHMAEHLISGGSDGTIRIWN

Foldseek 3Di:
DPPCPVPVCVVVCDDPEDQDDAPADWQDWDDLPPAQWIWIFFQSQKIWIARNVVSYTPAIAHDGPGGWREKDAANVRQKMWTWHQQGWIFIDGPVVRYTPDIDRPGGGGFHYWEAQNVRQKIWTFTQVQWIWIAGNVVRDIDTHHDGPGGWHDWYADNVRPWIWTDGPSGDIDTDD/DPPCPCPVCVPVCDDPEDQDDAPADWQDWDDLPPAQWIWIFFQSQKIWIARNVVSYTPAMAHDGPGGWREKDAANVRQKMWTWHQQGWIFIDGPVVRYTPDIDRPGGGGFHYWEAQNVRQKIWTFTQVQWIWIAGNVVRDIDTHHDGPGGWHDWYADNVRPWIWTDGPSGDIDTDD